Protein AF-A0A2N9B7U3-F1 (afdb_monomer)

Solvent-accessible surface area (backbone atoms only — not comparable to full-atom values): 17884 Å² total; per-residue (Å²): 128,78,43,43,28,41,30,39,42,86,65,56,74,80,57,61,69,63,39,48,66,72,26,54,94,82,61,104,52,93,51,64,58,57,42,82,45,75,54,81,51,97,44,78,60,39,54,35,38,38,32,37,26,41,91,84,43,67,48,28,38,22,28,28,19,64,86,23,41,52,24,48,34,71,60,51,65,30,85,85,46,53,81,90,49,39,55,61,54,39,53,50,40,52,50,52,44,49,52,51,43,36,73,57,37,28,48,49,34,38,34,76,46,56,78,60,47,96,66,63,48,67,68,58,56,74,27,41,43,73,61,76,60,92,84,65,87,66,57,57,73,77,42,57,65,86,87,48,82,32,31,27,31,38,35,51,51,84,78,55,74,86,73,89,69,56,50,60,48,75,56,95,91,39,53,34,39,44,42,65,72,56,81,91,43,49,69,62,51,32,52,48,31,33,75,75,70,30,64,70,54,17,51,35,54,52,52,15,66,79,37,88,72,56,31,38,26,31,32,35,49,65,62,79,86,49,58,78,66,78,22,57,44,32,40,34,32,37,46,43,88,26,40,56,25,37,54,47,74,48,66,42,75,92,60,57,95,76,56,54,64,62,58,38,34,47,51,52,51,38,52,52,53,46,41,72,74,52,37,44,44,40,31,38,43,76,45,32,72,92,53,43,70,47,52,52,72,44,81,64,57,35,56,43,82,86,33,58,64,62,83,63,84,80,65,92,77,133

Sequence (318 aa):
MSREALIRLYDLTPSQPLLDALSPATASRDIAPVVPRFKGAAGPRAQSFVELHREGTLLGRCGINVKGPGTVGACEVAAVVAPAERAGMHWLLVHVALERLQWLGYAYAMTEVSEYADHFPSVLRQAAWWIPDSSERKSAAARDDKSLEWADLFIDFRTWTPSSTPTSLTVNGRDLWVRRPEASEELLIVDWLRETFGGGWASEIHRSFSRDPISSVIVVDRNKELPPKDRLLGFLAYDTARLGMLSAIALVPETRGRDLSLATALIEECLREARASGMTYAVLGGVGNARLAALRTFSALWTIPGSCPGIFGRGVRN

Foldseek 3Di:
DWWKWKFQLVLFDDLVVVQQVVQDPPDPDRFFTWDKDWDDAPALFGKTKIFTDGPNHTQWMWIAQPLTGQEIHDIGGDPPDDPVCRLVVRLSRVSVNSVSNVVSFARIHMYICDPSVVPNDPSRVVRIDTDDDLPDDDQLVNQDDPVDQWFKKKFFQVNDDFDPQDQWDQDPNFIKGKADDDLVCLVVVLVLCCVQPRNPLSQLQNQQSVDVVRFKIWMATPPPVDDRSVRTFWMWGACRNGHQETERTDGGPVPAPRDLSVVLSRVSVSVVVSVVVGHRMHMYPGGGPSCSVSVSVRSRMGTDPPCVVPPPPPDDDD

Organism: NCBI:txid1079985

Nearest PDB structures (foldseek):
  7dey-assembly2_B  TM=5.444E-01  e=2.802E-01  Scheffersomyces stipitis CBS 6054
  7jwj-assembly1_A  TM=4.580E-01  e=6.916E-01  Mus musculus
  3ws3-assembly1_A  TM=4.745E-01  e=1.054E+00  Mus musculus
  7na5-assembly1_A  TM=4.610E-01  e=1.513E+00  Mus musculus
  2zok-assembly6_G  TM=4.596E-01  e=1.607E+00  Mus musculus

Mean predicted aligned error: 5.38 Å

Structure (mmCIF, N/CA/C/O backbone):
data_AF-A0A2N9B7U3-F1
#
_entry.id   AF-A0A2N9B7U3-F1
#
loop_
_atom_site.group_PDB
_atom_site.id
_atom_site.type_symbol
_atom_site.label_atom_id
_atom_site.label_alt_id
_atom_site.label_comp_id
_atom_site.label_asym_id
_atom_site.label_entity_id
_atom_site.label_seq_id
_atom_site.pdbx_PDB_ins_code
_atom_site.Cartn_x
_atom_site.Cartn_y
_atom_site.Cartn_z
_atom_site.occupancy
_atom_site.B_iso_or_equiv
_atom_site.auth_seq_id
_atom_site.auth_comp_id
_atom_site.auth_asym_id
_atom_site.auth_atom_id
_atom_site.pdbx_PDB_model_num
ATOM 1 N N . MET A 1 1 ? 26.107 -2.609 -4.228 1.00 46.75 1 MET A N 1
ATOM 2 C CA . MET A 1 1 ? 24.911 -2.904 -3.411 1.00 46.75 1 MET A CA 1
ATOM 3 C C . MET A 1 1 ? 23.701 -2.555 -4.248 1.00 46.75 1 MET A C 1
ATOM 5 O O . MET A 1 1 ? 23.649 -1.429 -4.729 1.00 46.75 1 MET A O 1
ATOM 9 N N . SER A 1 2 ? 22.803 -3.511 -4.482 1.00 53.41 2 SER A N 1
ATOM 10 C CA . SER A 1 2 ? 21.517 -3.215 -5.117 1.00 53.41 2 SER A CA 1
ATOM 11 C C . SER A 1 2 ? 20.774 -2.201 -4.245 1.00 53.41 2 SER A C 1
ATOM 13 O O . SER A 1 2 ? 20.659 -2.410 -3.038 1.00 53.41 2 SER A O 1
ATOM 15 N N . ARG A 1 3 ? 20.383 -1.058 -4.818 1.00 85.38 3 ARG A N 1
ATOM 16 C CA . ARG A 1 3 ? 19.592 -0.041 -4.119 1.00 85.38 3 ARG A CA 1
ATOM 17 C C . ARG A 1 3 ? 18.150 -0.186 -4.566 1.00 85.38 3 ARG A C 1
ATOM 19 O O . ARG A 1 3 ? 17.850 -0.011 -5.743 1.00 85.38 3 ARG A O 1
ATOM 26 N N . GLU A 1 4 ? 17.263 -0.498 -3.634 1.00 93.12 4 GLU A N 1
ATOM 27 C CA . GLU A 1 4 ? 15.828 -0.450 -3.893 1.00 93.12 4 GLU A CA 1
ATOM 28 C C . GLU A 1 4 ? 15.313 0.974 -3.680 1.00 93.12 4 GLU A C 1
ATOM 30 O O . GLU A 1 4 ? 15.673 1.663 -2.720 1.00 93.12 4 GLU A O 1
ATOM 35 N N . ALA A 1 5 ? 14.466 1.417 -4.601 1.00 95.75 5 ALA A N 1
ATOM 36 C CA . ALA A 1 5 ? 13.771 2.687 -4.522 1.00 95.75 5 ALA A CA 1
ATOM 37 C C . ALA A 1 5 ? 12.279 2.440 -4.301 1.00 95.75 5 ALA A C 1
ATOM 39 O O . ALA A 1 5 ? 11.669 1.607 -4.974 1.00 95.75 5 ALA A O 1
ATOM 40 N N . LEU A 1 6 ? 11.687 3.207 -3.390 1.00 97.56 6 LEU A N 1
ATOM 41 C CA . LEU A 1 6 ? 10.247 3.382 -3.299 1.00 97.56 6 LEU A CA 1
ATOM 42 C C . LEU A 1 6 ? 9.864 4.596 -4.152 1.00 97.56 6 LEU A C 1
ATOM 44 O O . LEU A 1 6 ? 10.302 5.716 -3.886 1.00 97.56 6 LEU A O 1
ATOM 48 N N . ILE A 1 7 ? 9.062 4.378 -5.185 1.00 98.00 7 ILE A N 1
ATOM 49 C CA . ILE A 1 7 ? 8.632 5.407 -6.131 1.00 98.00 7 ILE A CA 1
ATOM 50 C C . ILE A 1 7 ? 7.270 5.954 -5.708 1.00 98.00 7 ILE A C 1
ATOM 52 O O . ILE A 1 7 ? 6.316 5.186 -5.574 1.00 98.00 7 ILE A O 1
ATOM 56 N N . ARG A 1 8 ? 7.163 7.278 -5.548 1.00 97.56 8 ARG A N 1
ATOM 57 C CA . ARG A 1 8 ? 5.893 8.005 -5.399 1.00 97.56 8 ARG A CA 1
ATOM 58 C C . ARG A 1 8 ? 5.174 8.036 -6.744 1.00 97.56 8 ARG A C 1
ATOM 60 O O . ARG A 1 8 ? 5.463 8.866 -7.599 1.00 97.56 8 ARG A O 1
ATOM 67 N N . LEU A 1 9 ? 4.232 7.120 -6.955 1.00 97.31 9 LEU A N 1
ATOM 68 C CA . LEU A 1 9 ? 3.583 6.954 -8.259 1.00 97.31 9 LEU A CA 1
ATOM 69 C C . LEU A 1 9 ? 2.759 8.181 -8.663 1.00 97.31 9 LEU A C 1
ATOM 71 O O . LEU A 1 9 ? 2.634 8.484 -9.841 1.00 97.31 9 LEU A O 1
ATOM 75 N N . TYR A 1 10 ? 2.218 8.915 -7.691 1.00 94.62 10 TYR A N 1
ATOM 76 C CA . TYR A 1 10 ? 1.453 10.142 -7.929 1.00 94.62 10 TYR A CA 1
ATOM 77 C C . TYR A 1 10 ? 2.302 11.356 -8.358 1.00 94.62 10 TYR A C 1
ATOM 79 O O . TYR A 1 10 ? 1.712 12.392 -8.683 1.00 94.62 10 TYR A O 1
ATOM 87 N N . ASP A 1 11 ? 3.634 11.221 -8.366 1.00 94.75 11 ASP A N 1
ATOM 88 C CA . ASP A 1 11 ? 4.591 12.209 -8.886 1.00 94.75 11 ASP A CA 1
ATOM 89 C C . ASP A 1 11 ? 5.107 11.842 -10.290 1.00 94.75 11 ASP A C 1
ATOM 91 O O . ASP A 1 11 ? 5.806 12.637 -10.918 1.00 94.75 11 ASP A O 1
ATOM 95 N N . LEU A 1 12 ? 4.789 10.644 -10.799 1.00 93.94 12 LEU A N 1
ATOM 96 C CA . LEU A 1 12 ? 5.243 10.214 -12.119 1.00 93.94 12 LEU A CA 1
ATOM 97 C C . LEU A 1 12 ? 4.479 10.931 -13.232 1.00 93.94 12 LEU A C 1
ATOM 99 O O . LEU A 1 12 ? 3.248 11.003 -13.232 1.00 93.94 12 LEU A O 1
ATOM 103 N N . THR A 1 13 ? 5.223 11.410 -14.226 1.00 93.19 13 THR A N 1
ATOM 104 C CA . THR A 1 13 ? 4.650 11.850 -15.498 1.00 93.19 13 THR A CA 1
ATOM 105 C C . THR A 1 13 ? 4.376 10.644 -16.401 1.00 93.19 13 THR A C 1
ATOM 107 O O . THR A 1 13 ? 5.154 9.687 -16.344 1.00 93.19 13 THR A O 1
ATOM 110 N N . PRO A 1 14 ? 3.362 10.706 -17.284 1.00 94.31 14 PRO A N 1
ATOM 111 C CA . PRO A 1 14 ? 3.079 9.643 -18.245 1.00 94.31 14 PRO A CA 1
ATOM 112 C C . PRO A 1 14 ? 4.295 9.249 -19.100 1.00 94.31 14 PRO A C 1
ATOM 114 O O . PRO A 1 14 ? 5.073 10.107 -19.514 1.00 94.31 14 PRO A O 1
ATOM 117 N N . SER A 1 15 ? 4.411 7.963 -19.420 1.00 93.12 15 SER A N 1
ATOM 118 C CA . SER A 1 15 ? 5.466 7.351 -20.229 1.00 93.12 15 SER A CA 1
ATOM 119 C C . SER A 1 15 ? 5.196 7.487 -21.724 1.00 93.12 15 SER A C 1
ATOM 121 O O . SER A 1 15 ? 6.098 7.269 -22.528 1.00 93.12 15 SER A O 1
ATOM 123 N N . GLN A 1 16 ? 3.981 7.900 -22.105 1.00 91.62 16 GLN A N 1
ATOM 124 C CA . GLN A 1 16 ? 3.572 8.074 -23.500 1.00 91.62 16 GLN A CA 1
ATOM 125 C C . GLN A 1 16 ? 4.565 8.914 -24.324 1.00 91.62 16 GLN A C 1
ATOM 127 O O . GLN A 1 16 ? 4.984 8.430 -25.370 1.00 91.62 16 GLN A O 1
ATOM 132 N N . PRO A 1 17 ? 5.068 10.076 -23.856 1.00 91.19 17 PRO A N 1
ATOM 133 C CA . PRO A 1 17 ? 6.059 10.838 -24.618 1.00 91.19 17 PRO A CA 1
ATOM 134 C C . PRO A 1 17 ? 7.378 10.081 -24.848 1.00 91.19 17 PRO A C 1
ATOM 136 O O . PRO A 1 17 ? 8.044 10.297 -25.858 1.00 91.19 17 PRO A O 1
ATOM 139 N N . LEU A 1 18 ? 7.763 9.180 -23.933 1.00 90.19 18 LEU A N 1
ATOM 140 C CA . LEU A 1 18 ? 8.944 8.325 -24.095 1.00 90.19 18 LEU A CA 1
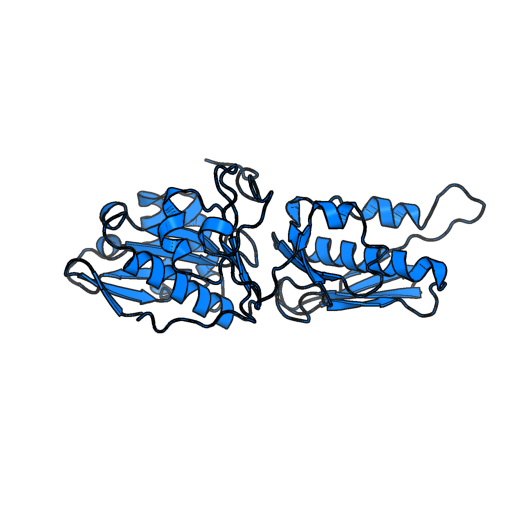ATOM 141 C C . LEU A 1 18 ? 8.699 7.229 -25.142 1.00 90.19 18 LEU A C 1
ATOM 143 O O . LEU A 1 18 ? 9.602 6.912 -25.912 1.00 90.19 18 LEU A O 1
ATOM 147 N N . LEU A 1 19 ? 7.483 6.672 -25.193 1.00 89.06 19 LEU A N 1
ATOM 148 C CA . LEU A 1 19 ? 7.067 5.713 -26.225 1.00 89.06 19 LEU A CA 1
ATOM 149 C C . LEU A 1 19 ? 7.025 6.372 -27.612 1.00 89.06 19 LEU A C 1
ATOM 151 O O . LEU A 1 19 ? 7.531 5.802 -28.582 1.00 89.06 19 LEU A O 1
ATOM 155 N N . ASP A 1 20 ? 6.483 7.587 -27.689 1.00 87.25 20 ASP A N 1
ATOM 156 C CA . ASP A 1 20 ? 6.365 8.361 -28.928 1.00 87.25 20 ASP A CA 1
ATOM 157 C C . ASP A 1 20 ? 7.746 8.734 -29.489 1.00 87.25 20 ASP A C 1
ATOM 159 O O . ASP A 1 20 ? 7.985 8.633 -30.693 1.00 87.25 20 ASP A O 1
ATOM 163 N N . ALA A 1 21 ? 8.700 9.082 -28.618 1.00 86.81 21 ALA A N 1
ATOM 164 C CA . ALA A 1 21 ? 10.071 9.412 -29.013 1.00 86.81 21 ALA A CA 1
ATOM 165 C C . ALA A 1 21 ? 10.822 8.244 -29.682 1.00 86.81 21 ALA A C 1
ATOM 167 O O . ALA A 1 21 ? 11.751 8.477 -30.455 1.00 86.81 21 ALA A O 1
ATOM 168 N N . LEU A 1 22 ? 10.417 6.992 -29.434 1.00 82.44 22 LEU A N 1
ATOM 169 C CA . LEU A 1 22 ? 10.985 5.805 -30.089 1.00 82.44 22 LEU A CA 1
ATOM 170 C C . LEU A 1 22 ? 10.421 5.553 -31.496 1.00 82.44 22 LEU A C 1
ATOM 172 O O . LEU A 1 22 ? 10.810 4.573 -32.138 1.00 82.44 22 LEU A O 1
ATOM 176 N N . SER A 1 23 ? 9.501 6.405 -31.958 1.00 70.44 23 SER A N 1
ATOM 177 C CA . SER A 1 23 ? 8.801 6.279 -33.242 1.00 70.44 23 SER A CA 1
ATOM 178 C C . SER A 1 23 ? 8.650 7.660 -33.910 1.00 70.44 23 SER A C 1
ATOM 180 O O . SER A 1 23 ? 7.531 8.128 -34.123 1.00 70.44 23 SER A O 1
ATOM 182 N N . PRO A 1 24 ? 9.759 8.376 -34.192 1.00 59.34 24 PRO A N 1
ATOM 183 C CA . PRO A 1 24 ? 9.688 9.751 -34.671 1.00 59.34 24 PRO A CA 1
ATOM 184 C C . PRO A 1 24 ? 9.064 9.815 -36.070 1.00 59.34 24 PRO A C 1
ATOM 186 O O . PRO A 1 24 ? 9.565 9.212 -37.015 1.00 59.34 24 PRO A O 1
ATOM 189 N N . ALA A 1 25 ? 8.012 10.622 -36.214 1.00 54.78 25 ALA A N 1
ATOM 190 C CA . ALA A 1 25 ? 7.280 10.820 -37.469 1.00 54.78 25 ALA A CA 1
ATOM 191 C C . ALA A 1 25 ? 8.094 11.512 -38.590 1.00 54.78 25 ALA A C 1
ATOM 193 O O . ALA A 1 25 ? 7.570 11.759 -39.672 1.00 54.78 25 ALA A O 1
ATOM 194 N N . THR A 1 26 ? 9.355 11.889 -38.348 1.00 52.25 26 THR A N 1
ATOM 195 C CA . THR A 1 26 ? 10.074 12.895 -39.150 1.00 52.25 26 THR A CA 1
ATOM 196 C C . THR A 1 26 ? 11.339 12.414 -39.869 1.00 52.25 26 THR A C 1
ATOM 198 O O . THR A 1 26 ? 12.098 13.250 -40.355 1.00 52.25 26 THR A O 1
ATOM 201 N N . ALA A 1 27 ? 11.580 11.109 -40.042 1.00 48.25 27 ALA A N 1
ATOM 202 C CA . ALA A 1 27 ? 12.751 10.651 -40.803 1.00 48.25 27 ALA A CA 1
ATOM 203 C C . ALA A 1 27 ? 12.480 9.451 -41.723 1.00 48.25 27 ALA A C 1
ATOM 205 O O . ALA A 1 27 ? 12.751 8.331 -41.324 1.00 48.25 27 ALA A O 1
ATOM 206 N N . SER A 1 28 ? 12.057 9.698 -42.977 1.00 53.22 28 SER A N 1
ATOM 207 C CA . SER A 1 28 ? 12.203 8.832 -44.184 1.00 53.22 28 SER A CA 1
ATOM 208 C C . SER A 1 28 ? 11.677 7.374 -44.131 1.00 53.22 28 SER A C 1
ATOM 210 O O . SER A 1 28 ? 11.561 6.707 -45.157 1.00 53.22 28 SER A O 1
ATOM 212 N N . ARG A 1 29 ? 11.309 6.867 -42.959 1.00 56.56 29 ARG A N 1
ATOM 213 C CA . ARG A 1 29 ? 10.768 5.543 -42.682 1.00 56.56 29 ARG A CA 1
ATOM 214 C C . ARG A 1 29 ? 9.719 5.721 -41.595 1.00 56.56 29 ARG A C 1
ATOM 216 O O . ARG A 1 29 ? 10.051 6.186 -40.508 1.00 56.56 29 ARG A O 1
ATOM 223 N N . ASP A 1 30 ? 8.483 5.338 -41.885 1.00 65.94 30 ASP A N 1
ATOM 224 C CA . ASP A 1 30 ? 7.457 5.170 -40.860 1.00 65.94 30 ASP A CA 1
ATOM 225 C C . ASP A 1 30 ? 7.904 4.040 -39.925 1.00 65.94 30 ASP A C 1
ATOM 227 O O . ASP A 1 30 ? 7.759 2.857 -40.232 1.00 65.94 30 ASP A O 1
ATOM 231 N N . ILE A 1 31 ? 8.540 4.389 -38.804 1.00 74.94 31 ILE A N 1
ATOM 232 C CA . ILE A 1 31 ? 8.885 3.416 -37.767 1.00 74.94 31 ILE A CA 1
ATOM 233 C C . ILE A 1 31 ? 7.612 3.146 -36.974 1.00 74.94 31 ILE A C 1
ATOM 235 O O . ILE A 1 31 ? 7.063 4.050 -36.345 1.00 74.94 31 ILE A O 1
ATOM 239 N N . ALA A 1 32 ? 7.151 1.898 -36.985 1.00 85.19 32 ALA A N 1
ATOM 240 C CA . ALA A 1 32 ? 5.966 1.510 -36.238 1.00 85.19 32 ALA A CA 1
ATOM 241 C C . ALA A 1 32 ? 6.096 1.797 -34.727 1.00 85.19 32 ALA A C 1
ATOM 243 O O . ALA A 1 32 ? 7.177 1.604 -34.146 1.00 85.19 32 ALA A O 1
ATOM 244 N N . PRO A 1 33 ? 4.985 2.187 -34.071 1.00 89.94 33 PRO A N 1
ATOM 245 C CA . PRO A 1 33 ? 4.986 2.559 -32.668 1.00 89.94 33 PRO A CA 1
ATOM 246 C C . PRO A 1 33 ? 5.373 1.397 -31.757 1.00 89.94 33 PRO A C 1
ATOM 248 O O . PRO A 1 33 ? 5.034 0.235 -32.007 1.00 89.94 33 PRO A O 1
ATOM 251 N N . VAL A 1 34 ? 6.042 1.726 -30.652 1.00 93.50 34 VAL A N 1
ATOM 252 C CA . VAL A 1 34 ? 6.207 0.797 -29.531 1.00 93.50 34 VAL A CA 1
ATOM 253 C C . VAL A 1 34 ? 4.913 0.778 -28.724 1.00 93.50 34 VAL A C 1
ATOM 255 O O . VAL A 1 34 ? 4.479 1.802 -28.204 1.00 93.50 34 VAL A O 1
ATOM 258 N N . VAL A 1 35 ? 4.297 -0.396 -28.602 1.00 94.88 35 VAL A N 1
ATOM 259 C CA . VAL A 1 35 ? 2.994 -0.569 -27.952 1.00 94.88 35 VAL A CA 1
ATOM 260 C C . VAL A 1 35 ? 3.137 -1.420 -26.688 1.00 94.88 35 VAL A C 1
ATOM 262 O O . VAL A 1 35 ? 3.554 -2.582 -26.781 1.00 94.88 35 VAL A O 1
ATOM 265 N N . PRO A 1 36 ? 2.751 -0.893 -25.512 1.00 97.00 36 PRO A N 1
ATOM 266 C CA . PRO A 1 36 ? 2.613 -1.686 -24.299 1.00 97.00 36 PRO A CA 1
ATOM 267 C C . PRO A 1 36 ? 1.467 -2.696 -24.387 1.00 97.00 36 PRO A C 1
ATOM 269 O O . PRO A 1 36 ? 0.344 -2.369 -24.769 1.00 97.00 36 PRO A O 1
ATOM 272 N N . ARG A 1 37 ? 1.729 -3.933 -23.966 1.00 97.25 37 ARG A N 1
ATOM 273 C CA . ARG A 1 37 ? 0.730 -4.991 -23.795 1.00 97.25 37 ARG A CA 1
ATOM 274 C C . ARG A 1 37 ? 0.755 -5.486 -22.356 1.00 97.25 37 ARG A C 1
ATOM 276 O O . ARG A 1 37 ? 1.730 -6.088 -21.913 1.00 97.25 37 ARG A O 1
ATOM 283 N N . PHE A 1 38 ? -0.336 -5.252 -21.635 1.00 96.31 38 PHE A N 1
ATOM 284 C CA . PHE A 1 38 ? -0.504 -5.700 -20.254 1.00 96.31 38 PHE A CA 1
ATOM 285 C C . PHE A 1 38 ? -1.141 -7.087 -20.228 1.00 96.31 38 PHE A C 1
ATOM 287 O O . PHE A 1 38 ? -2.205 -7.296 -20.814 1.00 96.31 38 PHE A O 1
ATOM 294 N N . LYS A 1 39 ? -0.512 -8.045 -19.545 1.00 94.62 39 LYS A N 1
ATOM 295 C CA . LYS A 1 39 ? -1.114 -9.366 -19.339 1.00 94.62 39 LYS A CA 1
ATOM 296 C C . LYS A 1 39 ? -2.231 -9.281 -18.293 1.00 94.62 39 LYS A C 1
ATOM 298 O O . LYS A 1 39 ? -2.176 -8.478 -17.357 1.00 94.62 39 LYS A O 1
ATOM 303 N N . GLY A 1 40 ? -3.260 -10.109 -18.465 1.00 89.88 40 GLY A N 1
ATOM 304 C CA . GLY A 1 40 ? -4.336 -10.242 -17.482 1.00 89.88 40 GLY A CA 1
ATOM 305 C C . GLY A 1 40 ? -3.797 -10.706 -16.127 1.00 89.88 40 GLY A C 1
ATOM 306 O O . GLY A 1 40 ? -2.806 -11.429 -16.066 1.00 89.88 40 GLY A O 1
ATOM 307 N N . ALA A 1 41 ? -4.447 -10.275 -15.050 1.00 91.94 41 ALA A N 1
ATOM 308 C CA . ALA A 1 41 ? -4.125 -10.657 -13.679 1.00 91.94 41 ALA A CA 1
ATOM 309 C C . ALA A 1 41 ? -5.424 -11.026 -12.954 1.00 91.94 41 ALA A C 1
ATOM 311 O O . ALA A 1 41 ? -6.462 -10.429 -13.238 1.00 91.94 41 ALA A O 1
ATOM 312 N N . ALA A 1 42 ? -5.368 -11.959 -12.000 1.00 93.00 42 ALA A N 1
ATOM 313 C CA . ALA A 1 42 ? -6.541 -12.365 -11.211 1.00 93.00 42 ALA A CA 1
ATOM 314 C C . ALA A 1 42 ? -7.108 -11.230 -10.334 1.00 93.00 42 ALA A C 1
ATOM 316 O O . ALA A 1 42 ? -8.255 -11.272 -9.906 1.00 93.00 42 ALA A O 1
ATOM 317 N N . GLY A 1 43 ? -6.301 -10.204 -10.073 1.00 93.94 43 GLY A N 1
ATOM 318 C CA . GLY A 1 43 ? -6.680 -9.018 -9.324 1.00 93.94 43 GLY A CA 1
ATOM 319 C C . GLY A 1 43 ? -5.520 -8.027 -9.269 1.00 93.94 43 GLY A C 1
ATOM 320 O O . GLY A 1 43 ? -4.431 -8.316 -9.769 1.00 93.94 43 GLY A O 1
ATOM 321 N N . PRO A 1 44 ? -5.707 -6.860 -8.641 1.00 95.19 44 PRO A N 1
ATOM 322 C CA . PRO A 1 44 ? -4.709 -5.795 -8.675 1.00 95.19 44 PRO A CA 1
ATOM 323 C C . PRO A 1 44 ? -3.438 -6.093 -7.866 1.00 95.19 44 PRO A C 1
ATOM 325 O O . PRO A 1 44 ? -2.396 -5.499 -8.128 1.00 95.19 44 PRO A O 1
ATOM 328 N N . ARG A 1 45 ? -3.503 -7.044 -6.925 1.00 95.75 45 ARG A N 1
ATOM 329 C CA . ARG A 1 45 ? -2.353 -7.538 -6.148 1.00 95.75 45 ARG A CA 1
ATOM 330 C C . ARG A 1 45 ? -1.700 -8.783 -6.761 1.00 95.75 45 ARG A C 1
ATOM 332 O O . ARG A 1 45 ? -0.650 -9.205 -6.287 1.00 95.75 45 ARG A O 1
ATOM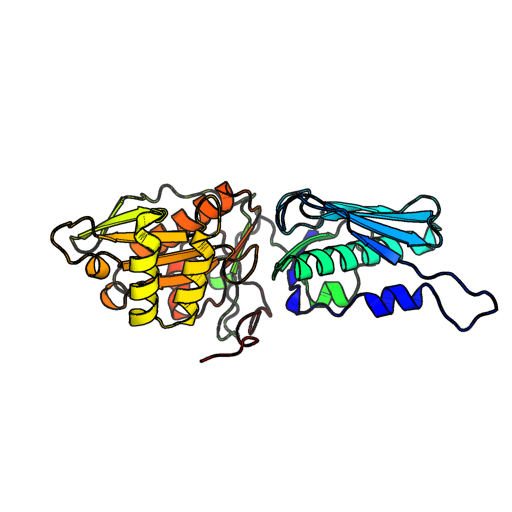 339 N N . ALA A 1 46 ? -2.315 -9.378 -7.785 1.00 96.38 46 ALA A N 1
ATOM 340 C CA . ALA A 1 46 ? -1.811 -10.597 -8.403 1.00 96.38 46 ALA A CA 1
ATOM 341 C C . ALA A 1 46 ? -0.594 -10.306 -9.288 1.00 96.38 46 ALA A C 1
ATOM 343 O O . ALA A 1 46 ? -0.456 -9.210 -9.842 1.00 96.38 46 ALA A O 1
ATOM 344 N N . GLN A 1 47 ? 0.269 -11.309 -9.432 1.00 97.25 47 GLN A N 1
ATOM 345 C CA . GLN A 1 47 ? 1.390 -11.259 -10.359 1.00 97.25 47 GLN A CA 1
ATOM 346 C C . GLN A 1 47 ? 0.895 -11.056 -11.795 1.00 97.25 47 GLN A C 1
ATOM 348 O O . GLN A 1 47 ? -0.082 -11.670 -12.228 1.00 97.25 47 GLN A O 1
ATOM 353 N N . SER A 1 48 ? 1.587 -10.197 -12.536 1.00 97.56 48 SER A N 1
ATOM 354 C CA . SER A 1 48 ? 1.374 -9.988 -13.965 1.00 97.56 48 SER A CA 1
ATOM 355 C C . SER A 1 48 ? 2.658 -9.475 -14.621 1.00 97.56 48 SER A C 1
ATOM 357 O O . SER A 1 48 ? 3.720 -9.442 -13.999 1.00 97.56 48 SER A O 1
ATOM 359 N N . PHE A 1 49 ? 2.575 -9.099 -15.893 1.00 97.69 49 PHE A N 1
ATOM 360 C CA . PHE A 1 49 ? 3.681 -8.585 -16.680 1.00 97.69 49 PHE A CA 1
ATOM 361 C C . PHE A 1 49 ? 3.186 -7.531 -17.669 1.00 97.69 49 PHE A C 1
ATOM 363 O O . PHE A 1 49 ? 2.050 -7.588 -18.156 1.00 97.69 49 PHE A O 1
ATOM 370 N N . VAL A 1 50 ? 4.075 -6.608 -18.013 1.00 98.19 50 VAL A N 1
ATOM 371 C CA . VAL A 1 50 ? 3.942 -5.761 -19.198 1.00 98.19 50 VAL A CA 1
ATOM 372 C C . VAL A 1 50 ? 4.991 -6.154 -20.227 1.00 98.19 50 VAL A C 1
ATOM 374 O O . VAL A 1 50 ? 6.115 -6.502 -19.877 1.00 98.19 50 VAL A O 1
ATOM 377 N N . GLU A 1 51 ? 4.615 -6.115 -21.497 1.00 98.50 51 GLU A N 1
ATOM 378 C CA . GLU A 1 51 ? 5.506 -6.333 -22.631 1.00 98.50 51 GLU A CA 1
ATOM 379 C C . GLU A 1 51 ? 5.490 -5.109 -23.542 1.00 98.50 51 GLU A C 1
ATOM 381 O O . GLU A 1 51 ? 4.428 -4.533 -23.772 1.00 98.50 51 GLU A O 1
ATOM 386 N N . LEU A 1 52 ? 6.636 -4.750 -24.112 1.00 98.00 52 LEU A N 1
ATOM 387 C CA . LEU A 1 52 ? 6.717 -3.751 -25.177 1.00 98.00 52 LEU A CA 1
ATOM 388 C C . LEU A 1 52 ? 6.893 -4.456 -26.517 1.00 98.00 52 LEU A C 1
ATOM 390 O O . LEU A 1 52 ? 7.738 -5.343 -26.650 1.00 98.00 52 LEU A O 1
ATOM 394 N N . HIS A 1 53 ? 6.085 -4.074 -27.504 1.00 97.06 53 HIS A N 1
ATOM 395 C CA . HIS A 1 53 ? 6.068 -4.690 -28.831 1.00 97.06 53 HIS A CA 1
ATOM 396 C C . HIS A 1 53 ? 6.222 -3.638 -29.930 1.00 97.06 53 HIS A C 1
ATOM 398 O O . HIS A 1 53 ? 5.668 -2.550 -29.809 1.00 97.06 53 HIS A O 1
ATOM 404 N N . ARG A 1 54 ? 6.890 -3.988 -31.032 1.00 94.25 54 ARG A N 1
ATOM 405 C CA . ARG A 1 54 ? 6.911 -3.216 -32.287 1.00 94.25 54 ARG A CA 1
ATOM 406 C C . ARG A 1 54 ? 6.616 -4.158 -33.448 1.00 94.25 54 ARG A C 1
ATOM 408 O O . ARG A 1 54 ? 7.302 -5.162 -33.595 1.00 94.25 54 ARG A O 1
ATOM 415 N N . GLU A 1 55 ? 5.564 -3.878 -34.217 1.00 92.19 55 GLU A N 1
ATOM 416 C CA . GLU A 1 55 ? 5.094 -4.747 -35.322 1.00 92.19 55 GLU A CA 1
ATOM 417 C C . GLU A 1 55 ? 4.923 -6.223 -34.911 1.00 92.19 55 GLU A C 1
ATOM 419 O O . GLU A 1 55 ? 5.219 -7.148 -35.658 1.00 92.19 55 GLU A O 1
ATOM 424 N N . GLY A 1 56 ? 4.489 -6.462 -33.668 1.00 92.00 56 GLY A N 1
ATOM 425 C CA . GLY A 1 56 ? 4.353 -7.812 -33.107 1.00 92.00 56 GLY A CA 1
ATOM 426 C C . GLY A 1 56 ? 5.657 -8.455 -32.619 1.00 92.00 56 GLY A C 1
ATOM 427 O O . GLY A 1 56 ? 5.600 -9.507 -31.985 1.00 92.00 56 GLY A O 1
ATOM 428 N N . THR A 1 57 ? 6.809 -7.819 -32.835 1.00 95.75 57 THR A N 1
ATOM 429 C CA . THR A 1 57 ? 8.098 -8.234 -32.270 1.00 95.75 57 THR A CA 1
ATOM 430 C C . THR A 1 57 ? 8.213 -7.775 -30.819 1.00 95.75 57 THR A C 1
ATOM 432 O O . THR A 1 57 ? 8.060 -6.589 -30.524 1.00 95.75 57 THR A O 1
ATOM 435 N N . LEU A 1 58 ? 8.520 -8.703 -29.911 1.00 97.75 58 LEU A N 1
ATOM 436 C CA . LEU A 1 58 ? 8.772 -8.417 -28.498 1.00 97.75 58 LEU A CA 1
ATOM 437 C C . LEU A 1 58 ? 10.112 -7.685 -28.324 1.00 97.75 58 LEU A C 1
ATOM 439 O O . LEU A 1 58 ? 11.160 -8.215 -28.685 1.00 97.75 58 LEU A O 1
ATOM 443 N N . LEU A 1 59 ? 10.078 -6.497 -27.720 1.00 97.88 59 LEU A N 1
ATOM 444 C CA . LEU A 1 59 ? 11.264 -5.705 -27.370 1.00 97.88 59 LEU A CA 1
ATOM 445 C C . LEU A 1 59 ? 11.729 -5.957 -25.932 1.00 97.88 59 LEU A C 1
ATOM 447 O O . LEU A 1 59 ? 12.906 -5.801 -25.617 1.00 97.88 59 LEU A O 1
ATOM 451 N N . GLY A 1 60 ? 10.817 -6.382 -25.062 1.00 98.19 60 GLY A N 1
ATOM 452 C CA . GLY A 1 60 ? 11.135 -6.805 -23.707 1.00 98.19 60 GLY A CA 1
ATOM 453 C C . GLY A 1 60 ? 9.897 -6.926 -22.830 1.00 98.19 60 GLY A C 1
ATOM 454 O O . GLY A 1 60 ? 8.778 -6.612 -23.248 1.00 98.19 60 GLY A O 1
ATOM 455 N N . ARG A 1 61 ? 10.102 -7.414 -21.611 1.00 98.44 61 ARG A N 1
ATOM 456 C CA . ARG A 1 61 ? 9.052 -7.699 -20.632 1.00 98.44 61 ARG A CA 1
ATOM 457 C C . ARG A 1 61 ? 9.491 -7.228 -19.258 1.00 98.44 61 ARG A C 1
ATOM 459 O O . ARG A 1 61 ? 10.652 -7.381 -18.913 1.00 98.44 61 ARG A O 1
ATOM 466 N N . CYS A 1 62 ? 8.556 -6.738 -18.451 1.00 98.31 62 CYS A N 1
ATOM 467 C CA . CYS A 1 62 ? 8.800 -6.511 -17.036 1.00 98.31 62 CYS A CA 1
ATOM 468 C C . CYS A 1 62 ? 7.721 -7.114 -16.144 1.00 98.31 62 CYS A C 1
ATOM 470 O O . CYS A 1 62 ? 6.528 -7.064 -16.458 1.00 98.31 62 CYS A O 1
ATOM 472 N N . GLY A 1 63 ? 8.160 -7.713 -15.039 1.00 98.06 63 GLY A N 1
ATOM 473 C CA . GLY A 1 63 ? 7.289 -8.270 -14.014 1.00 98.06 63 GLY A CA 1
ATOM 474 C C . GLY A 1 63 ? 6.584 -7.203 -13.184 1.00 98.06 63 GLY A C 1
ATOM 475 O O . GLY A 1 63 ? 7.150 -6.163 -12.865 1.00 98.06 63 GLY A O 1
ATOM 476 N N . ILE A 1 64 ? 5.353 -7.495 -12.781 1.00 98.38 64 ILE A N 1
ATOM 477 C CA . ILE A 1 64 ? 4.547 -6.681 -11.871 1.00 98.38 64 ILE A CA 1
ATOM 478 C C . ILE A 1 64 ? 4.069 -7.586 -10.738 1.00 98.38 64 ILE A C 1
ATOM 480 O O . ILE A 1 64 ? 3.598 -8.698 -10.981 1.00 98.38 64 ILE A O 1
ATOM 484 N N . ASN A 1 65 ? 4.199 -7.114 -9.501 1.00 97.81 65 ASN A N 1
ATOM 485 C CA . ASN A 1 65 ? 3.873 -7.833 -8.271 1.00 97.81 65 ASN A CA 1
ATOM 486 C C . ASN A 1 65 ? 4.650 -9.152 -8.061 1.00 97.81 65 ASN A C 1
ATOM 488 O O . ASN A 1 65 ? 4.246 -9.978 -7.247 1.00 97.81 65 ASN A O 1
ATOM 492 N N . VAL A 1 66 ? 5.762 -9.375 -8.776 1.00 94.88 66 VAL A N 1
ATOM 493 C CA . VAL A 1 66 ? 6.491 -10.664 -8.773 1.00 94.88 66 VAL A CA 1
ATOM 494 C C . VAL A 1 66 ? 7.119 -10.968 -7.417 1.00 94.88 66 VAL A C 1
ATOM 496 O O . VAL A 1 66 ? 7.009 -12.085 -6.925 1.00 94.88 66 VAL A O 1
ATOM 499 N N . LYS A 1 67 ? 7.767 -9.975 -6.796 1.00 93.75 67 LYS A N 1
ATOM 500 C CA . LYS A 1 67 ? 8.350 -10.118 -5.453 1.00 93.75 67 LYS A CA 1
ATOM 501 C C . LYS A 1 67 ? 7.315 -9.857 -4.352 1.00 93.75 67 LYS A C 1
ATOM 503 O O . LYS A 1 67 ? 7.676 -9.859 -3.185 1.00 93.75 67 LYS A O 1
ATOM 508 N N . GLY A 1 68 ? 6.056 -9.618 -4.723 1.00 95.62 68 GLY A N 1
ATOM 509 C CA . GLY A 1 68 ? 4.950 -9.253 -3.844 1.00 95.62 68 GLY A CA 1
ATOM 510 C C . GLY A 1 68 ? 4.168 -8.036 -4.360 1.00 95.62 68 GLY A C 1
ATOM 511 O O . GLY A 1 68 ? 4.663 -7.310 -5.226 1.00 95.62 68 GLY A O 1
ATOM 512 N N . PRO A 1 69 ? 2.952 -7.789 -3.852 1.00 97.38 69 PRO A N 1
ATOM 513 C CA . PRO A 1 69 ? 2.092 -6.688 -4.281 1.00 97.38 69 PRO A CA 1
ATOM 514 C C . PRO A 1 69 ? 2.787 -5.320 -4.156 1.00 97.38 69 PRO A C 1
ATOM 516 O O . PRO A 1 69 ? 3.370 -5.019 -3.119 1.00 97.38 69 PRO A O 1
ATOM 519 N N . GLY A 1 70 ? 2.699 -4.484 -5.192 1.00 97.88 70 GLY A N 1
ATOM 520 C CA . GLY A 1 70 ? 3.324 -3.157 -5.242 1.00 97.88 70 GLY A CA 1
ATOM 521 C C . GLY A 1 70 ? 4.794 -3.158 -5.674 1.00 97.88 70 GLY A C 1
ATOM 522 O O . GLY A 1 70 ? 5.495 -2.175 -5.451 1.00 97.88 70 GLY A O 1
ATOM 523 N N . THR A 1 71 ? 5.290 -4.242 -6.276 1.00 97.88 71 THR A N 1
ATOM 524 C CA . THR A 1 71 ? 6.694 -4.348 -6.712 1.00 97.88 71 THR A CA 1
ATOM 525 C C . THR A 1 71 ? 6.822 -4.429 -8.231 1.00 97.88 71 THR A C 1
ATOM 527 O O . THR A 1 71 ? 6.030 -5.096 -8.901 1.00 97.88 71 THR A O 1
ATOM 530 N N . VAL A 1 72 ? 7.845 -3.779 -8.780 1.00 98.00 72 VAL A N 1
ATOM 531 C CA . VAL A 1 72 ? 8.345 -4.048 -10.132 1.00 98.00 72 VAL A CA 1
ATOM 532 C C . VAL A 1 72 ? 9.333 -5.212 -10.037 1.00 98.00 72 VAL A C 1
ATOM 534 O O . VAL A 1 72 ? 10.240 -5.217 -9.203 1.00 98.00 72 VAL A O 1
ATOM 537 N N . GLY A 1 73 ? 9.095 -6.247 -10.838 1.00 94.25 73 GLY A N 1
ATOM 538 C CA . GLY A 1 73 ? 9.944 -7.432 -10.931 1.00 94.25 73 GLY A CA 1
ATOM 539 C C . GLY A 1 73 ? 11.132 -7.222 -11.869 1.00 94.25 73 GLY A C 1
ATOM 540 O O . GLY A 1 73 ? 11.422 -6.107 -12.287 1.00 94.25 73 GLY A O 1
ATOM 541 N N . ALA A 1 74 ? 11.808 -8.313 -12.232 1.00 93.56 74 ALA A N 1
ATOM 542 C CA . ALA A 1 74 ? 12.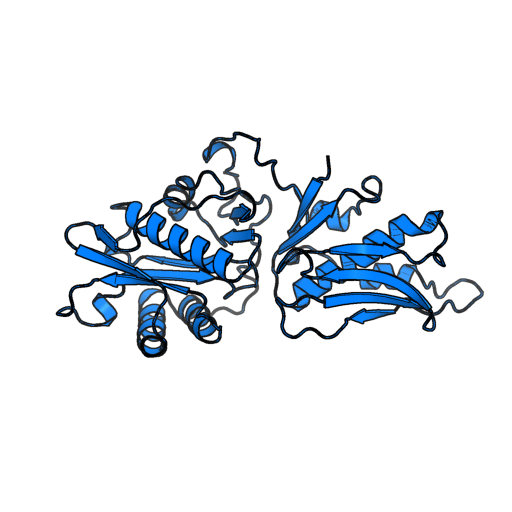859 -8.256 -13.245 1.00 93.56 74 ALA A CA 1
ATOM 543 C C . ALA A 1 74 ? 12.298 -7.747 -14.586 1.00 93.56 74 ALA A C 1
ATOM 545 O O . ALA A 1 74 ? 11.190 -8.135 -14.985 1.00 93.56 74 ALA A O 1
ATOM 546 N N . CYS A 1 75 ? 13.070 -6.897 -15.266 1.00 96.62 75 CYS A N 1
ATOM 547 C CA . CYS A 1 75 ? 12.776 -6.452 -16.620 1.00 96.62 75 CYS A CA 1
ATOM 548 C C . CYS A 1 75 ? 13.811 -7.034 -17.592 1.00 96.62 75 CYS A C 1
ATOM 550 O O . CYS A 1 75 ? 14.988 -6.701 -17.532 1.00 96.62 75 CYS A O 1
ATOM 552 N N . GLU A 1 76 ? 13.363 -7.881 -18.512 1.00 96.81 76 GLU A N 1
ATOM 553 C CA . GLU A 1 76 ? 14.197 -8.527 -19.523 1.00 96.81 76 GLU A CA 1
ATOM 554 C C . GLU A 1 76 ? 14.061 -7.789 -20.858 1.00 96.81 76 GLU A C 1
ATOM 556 O O . GLU A 1 76 ? 12.962 -7.666 -21.408 1.00 96.81 76 GLU A O 1
ATOM 561 N N . VAL A 1 77 ? 15.183 -7.315 -21.402 1.00 97.88 77 VAL A N 1
ATOM 562 C CA . VAL A 1 77 ? 15.238 -6.694 -22.732 1.00 97.88 77 VAL A CA 1
ATOM 563 C C . VAL A 1 77 ? 15.573 -7.758 -23.777 1.00 97.88 77 VAL A C 1
ATOM 565 O O . VAL A 1 77 ? 16.544 -8.503 -23.639 1.00 97.88 77 VAL A O 1
ATOM 568 N N . ALA A 1 78 ? 14.771 -7.836 -24.839 1.00 97.75 78 ALA A N 1
ATOM 569 C CA . ALA A 1 78 ? 14.921 -8.849 -25.874 1.00 97.75 78 ALA A CA 1
ATOM 570 C C . ALA A 1 78 ? 16.208 -8.649 -26.691 1.00 97.75 78 ALA A C 1
ATOM 572 O O . ALA A 1 78 ? 16.661 -7.528 -26.924 1.00 97.75 78 ALA A O 1
ATOM 573 N N . ALA A 1 79 ? 16.772 -9.749 -27.197 1.00 96.81 79 ALA A N 1
ATOM 574 C CA . ALA A 1 79 ? 18.036 -9.730 -27.936 1.00 96.81 79 ALA A CA 1
ATOM 575 C C . ALA A 1 79 ? 17.998 -8.879 -29.219 1.00 96.81 79 ALA A C 1
ATOM 577 O O . ALA A 1 79 ? 19.042 -8.387 -29.643 1.00 96.81 79 ALA A O 1
ATOM 578 N N . VAL A 1 80 ? 16.803 -8.686 -29.795 1.00 95.69 80 VAL A N 1
ATOM 579 C CA . VAL A 1 80 ? 16.551 -7.838 -30.973 1.00 95.69 80 VAL A CA 1
ATOM 580 C C . VAL A 1 80 ? 16.856 -6.357 -30.722 1.00 95.69 80 VAL A C 1
ATOM 582 O O . VAL A 1 80 ? 17.133 -5.623 -31.665 1.00 95.69 80 VAL A O 1
ATOM 585 N N . VAL A 1 81 ? 16.838 -5.910 -29.462 1.00 95.81 81 VAL A N 1
ATOM 586 C CA . VAL A 1 81 ? 17.183 -4.533 -29.096 1.00 95.81 81 VAL A CA 1
ATOM 587 C C . VAL A 1 81 ? 18.703 -4.378 -29.098 1.00 95.81 81 VAL A C 1
ATOM 589 O O . VAL A 1 81 ? 19.426 -5.127 -28.419 1.00 95.81 81 VAL A O 1
ATOM 592 N N . ALA A 1 82 ? 19.187 -3.390 -29.855 1.00 94.81 82 ALA A N 1
ATOM 593 C CA . ALA A 1 82 ? 20.610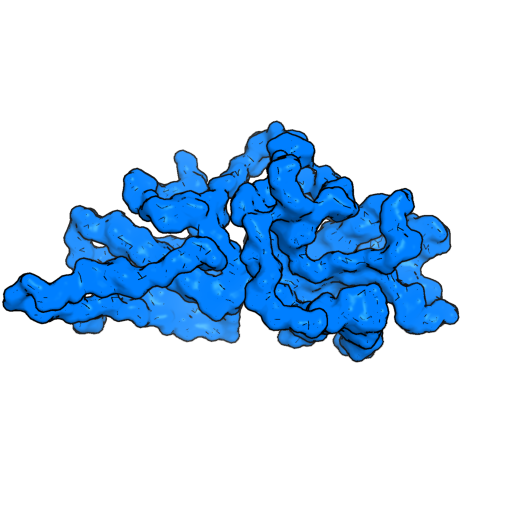 -3.130 -30.011 1.00 94.81 82 ALA A CA 1
ATOM 594 C C . ALA A 1 82 ? 21.259 -2.847 -28.643 1.00 94.81 82 ALA A C 1
ATOM 596 O O . ALA A 1 82 ? 20.656 -2.150 -27.826 1.00 94.81 82 ALA A O 1
ATOM 597 N N . PRO A 1 83 ? 22.487 -3.334 -28.368 1.00 95.81 83 PRO A N 1
ATOM 598 C CA . PRO A 1 83 ? 23.131 -3.176 -27.061 1.00 95.81 83 PRO A CA 1
ATOM 599 C C . PRO A 1 83 ? 23.132 -1.741 -26.512 1.00 95.81 83 PRO A C 1
ATOM 601 O O . PRO A 1 83 ? 22.892 -1.554 -25.322 1.00 95.81 83 PRO A O 1
ATOM 604 N N . ALA A 1 84 ? 23.330 -0.740 -27.376 1.00 94.69 84 ALA A N 1
ATOM 605 C CA . ALA A 1 84 ? 23.336 0.677 -27.005 1.00 94.69 84 ALA A CA 1
ATOM 606 C C . ALA A 1 84 ? 21.964 1.216 -26.546 1.00 94.69 84 ALA A C 1
ATOM 608 O O . ALA A 1 84 ? 21.903 2.199 -25.815 1.00 94.69 84 ALA A O 1
ATOM 609 N N . GLU A 1 85 ? 20.863 0.572 -26.937 1.00 94.62 85 GLU A N 1
ATOM 610 C CA . GLU A 1 85 ? 19.490 1.001 -26.633 1.00 94.62 85 GLU A CA 1
ATOM 611 C C . GLU A 1 85 ? 18.898 0.264 -25.420 1.00 94.62 85 GLU A C 1
ATOM 613 O O . GLU A 1 85 ? 17.849 0.651 -24.899 1.00 94.62 85 GLU A O 1
ATOM 618 N N . ARG A 1 86 ? 19.560 -0.799 -24.941 1.00 96.38 86 ARG A N 1
ATOM 619 C CA . ARG A 1 86 ? 19.006 -1.689 -23.906 1.00 96.38 86 ARG A CA 1
ATOM 620 C C . ARG A 1 86 ? 18.749 -0.987 -22.581 1.00 96.38 86 ARG A C 1
ATOM 622 O O . ARG A 1 86 ? 17.722 -1.249 -21.968 1.00 96.38 86 ARG A O 1
ATOM 629 N N . ALA A 1 87 ? 19.621 -0.066 -22.176 1.00 96.88 87 ALA A N 1
ATOM 630 C CA . ALA A 1 87 ? 19.424 0.709 -20.952 1.00 96.88 87 ALA A CA 1
ATOM 631 C C . ALA A 1 87 ? 18.145 1.563 -21.020 1.00 96.88 87 ALA A C 1
ATOM 633 O O . ALA A 1 87 ? 17.354 1.578 -20.078 1.00 96.88 87 ALA A O 1
ATOM 634 N N . GLY A 1 88 ? 17.907 2.227 -22.157 1.00 95.94 88 GLY A N 1
ATOM 635 C CA . GLY A 1 88 ? 16.689 3.005 -22.387 1.00 95.94 88 GLY A CA 1
ATOM 636 C C . GLY A 1 88 ? 15.439 2.124 -22.411 1.00 95.94 88 GLY A C 1
ATOM 637 O O . GLY A 1 88 ? 14.448 2.445 -21.759 1.00 95.94 88 GLY A O 1
ATOM 638 N N . MET A 1 89 ? 15.506 0.975 -23.092 1.00 97.19 89 MET A N 1
ATOM 639 C CA . MET A 1 89 ? 14.399 0.015 -23.144 1.00 97.19 89 MET A CA 1
ATOM 640 C C . MET A 1 89 ? 14.069 -0.577 -21.765 1.00 97.19 89 MET A C 1
ATOM 642 O O . MET A 1 89 ? 12.896 -0.690 -21.415 1.00 97.19 89 MET A O 1
ATOM 646 N N . HIS A 1 90 ? 15.085 -0.913 -20.963 1.00 97.94 90 HIS A N 1
ATOM 647 C CA . HIS A 1 90 ? 14.913 -1.392 -19.590 1.00 97.94 90 HIS A CA 1
ATOM 648 C C . HIS A 1 90 ? 14.164 -0.360 -18.740 1.00 97.94 90 HIS A C 1
ATOM 650 O O . HIS A 1 90 ? 13.147 -0.675 -18.125 1.00 97.94 90 HIS A O 1
ATOM 656 N N . TRP A 1 91 ? 14.618 0.894 -18.733 1.00 97.50 91 TRP A N 1
ATOM 657 C CA . TRP A 1 91 ? 13.985 1.922 -17.910 1.00 97.50 91 TRP A CA 1
ATOM 658 C C . TRP A 1 91 ? 12.600 2.333 -18.409 1.00 97.50 91 TRP A C 1
ATOM 660 O O . TRP A 1 91 ? 11.738 2.657 -17.592 1.00 97.50 91 TRP A O 1
ATOM 670 N N . LEU A 1 92 ? 12.344 2.246 -19.715 1.00 97.69 92 LEU A N 1
ATOM 671 C CA . LEU A 1 92 ? 11.000 2.406 -20.264 1.00 97.69 92 LEU A CA 1
ATOM 672 C C . LEU A 1 92 ? 10.061 1.286 -19.790 1.00 97.69 92 LEU A C 1
ATOM 674 O O . LEU A 1 92 ? 8.938 1.566 -19.377 1.00 97.69 92 LEU A O 1
ATOM 678 N N . LEU A 1 93 ? 10.522 0.032 -19.788 1.00 98.25 93 LEU A N 1
ATOM 679 C CA . LEU A 1 93 ? 9.778 -1.101 -19.229 1.00 98.25 93 LEU A CA 1
ATOM 680 C C . LEU A 1 93 ? 9.445 -0.893 -17.746 1.00 98.25 93 LEU A C 1
ATOM 682 O O . LEU A 1 93 ? 8.294 -1.095 -17.355 1.00 98.25 93 LEU A O 1
ATOM 686 N N . VAL A 1 94 ? 10.421 -0.455 -16.939 1.00 98.38 94 VAL A N 1
ATOM 687 C CA . VAL A 1 94 ? 10.209 -0.114 -15.521 1.00 98.38 94 VAL A CA 1
ATOM 688 C C . VAL A 1 94 ? 9.166 0.996 -15.385 1.00 98.38 94 VAL A C 1
ATOM 690 O O . VAL A 1 94 ? 8.229 0.857 -14.603 1.00 98.38 94 VAL A O 1
ATOM 693 N N . HIS A 1 95 ? 9.282 2.082 -16.157 1.00 98.31 95 HIS A N 1
ATOM 694 C CA . HIS A 1 95 ? 8.348 3.214 -16.099 1.00 98.31 95 HIS A CA 1
ATOM 695 C C . HIS A 1 95 ? 6.917 2.766 -16.422 1.00 98.31 95 HIS A C 1
ATOM 697 O O . HIS A 1 95 ? 6.002 3.007 -15.636 1.00 98.31 95 HIS A O 1
ATOM 703 N N . VAL A 1 96 ? 6.722 2.025 -17.514 1.00 98.38 96 VAL A N 1
ATOM 704 C CA . VAL A 1 96 ? 5.402 1.500 -17.897 1.00 98.38 96 VAL A CA 1
ATOM 705 C C . VAL A 1 96 ? 4.854 0.528 -16.836 1.00 98.38 96 VAL A C 1
ATOM 707 O O . VAL A 1 96 ? 3.651 0.516 -16.561 1.00 98.38 96 VAL A O 1
ATOM 710 N N . ALA A 1 97 ? 5.709 -0.275 -16.193 1.00 98.50 97 ALA A N 1
ATOM 711 C CA . ALA A 1 97 ? 5.302 -1.146 -15.088 1.00 98.50 97 ALA A CA 1
ATOM 712 C C . ALA A 1 97 ? 4.851 -0.349 -13.847 1.00 98.50 97 ALA A C 1
ATOM 714 O O . ALA A 1 97 ? 3.834 -0.690 -13.235 1.00 98.50 97 ALA A O 1
ATOM 715 N N . LEU A 1 98 ? 5.554 0.734 -13.501 1.00 98.62 98 LEU A N 1
ATOM 716 C CA . LEU A 1 98 ? 5.183 1.644 -12.411 1.00 98.62 98 LEU A CA 1
ATOM 717 C C . LEU A 1 98 ? 3.837 2.332 -12.682 1.00 98.62 98 LEU A C 1
ATOM 719 O O . LEU A 1 98 ? 2.981 2.385 -11.800 1.00 98.62 98 LEU A O 1
ATOM 723 N N . GLU A 1 99 ? 3.598 2.780 -13.913 1.00 97.50 99 GLU A N 1
ATOM 724 C CA . GLU A 1 99 ? 2.303 3.343 -14.318 1.00 97.50 99 GLU A CA 1
ATOM 725 C C . GLU A 1 99 ? 1.178 2.325 -14.243 1.00 97.50 99 GLU A C 1
ATOM 727 O O . GLU A 1 99 ? 0.066 2.640 -13.815 1.00 97.50 99 GLU A O 1
ATOM 732 N N . ARG A 1 100 ? 1.460 1.070 -14.601 1.00 97.69 100 ARG A N 1
ATOM 733 C CA . ARG A 1 100 ? 0.480 0.003 -14.436 1.00 97.69 100 ARG A CA 1
ATOM 734 C C . ARG A 1 100 ? 0.132 -0.209 -12.968 1.00 97.69 100 ARG A C 1
ATOM 736 O O . ARG A 1 100 ? -1.048 -0.356 -12.663 1.00 97.69 100 ARG A O 1
ATOM 743 N N . LEU A 1 101 ? 1.109 -0.192 -12.060 1.00 98.38 101 LEU A N 1
ATOM 744 C CA . LEU A 1 101 ? 0.849 -0.252 -10.617 1.00 98.38 101 LEU A CA 1
ATOM 745 C C . LEU A 1 101 ? 0.004 0.943 -10.154 1.00 98.38 101 LEU A C 1
ATOM 747 O O . LEU A 1 101 ? -0.962 0.764 -9.410 1.00 98.38 101 LEU A O 1
ATOM 751 N N . GLN A 1 102 ? 0.287 2.146 -10.654 1.00 97.50 102 GLN A N 1
ATOM 752 C CA . GLN A 1 102 ? -0.515 3.332 -10.350 1.00 97.50 102 GLN A CA 1
ATOM 753 C C . GLN A 1 102 ? -1.970 3.156 -10.802 1.00 97.50 102 GLN A C 1
ATOM 755 O O . GLN A 1 102 ? -2.896 3.420 -10.031 1.00 97.50 102 GLN A O 1
ATOM 760 N N . TRP A 1 103 ? -2.174 2.651 -12.023 1.00 96.31 103 TRP A N 1
ATOM 761 C CA . TRP A 1 103 ? -3.492 2.350 -12.584 1.00 96.31 103 TRP A CA 1
ATOM 762 C C . TRP A 1 103 ? -4.235 1.269 -11.789 1.00 96.31 103 TRP A C 1
ATOM 764 O O . TRP A 1 103 ? -5.441 1.376 -11.585 1.00 96.31 103 TRP A O 1
ATOM 774 N N . LEU A 1 104 ? -3.521 0.259 -11.278 1.00 96.56 104 LEU A N 1
ATOM 775 C CA . LEU A 1 104 ? -4.081 -0.778 -10.400 1.00 96.56 104 LEU A CA 1
ATOM 776 C C . LEU A 1 104 ? -4.481 -0.247 -9.013 1.00 96.56 104 LEU A C 1
ATOM 778 O O . LEU A 1 104 ? -5.140 -0.959 -8.256 1.00 96.56 104 LEU A O 1
ATOM 782 N N . GLY A 1 105 ? -4.125 0.998 -8.685 1.00 95.75 105 GLY A N 1
ATOM 783 C CA . GLY A 1 105 ? -4.555 1.681 -7.468 1.00 95.75 105 GLY A CA 1
ATOM 784 C C . GLY A 1 105 ? -3.480 1.805 -6.392 1.00 95.75 105 GLY A C 1
ATOM 785 O O . GLY A 1 105 ? -3.819 2.137 -5.255 1.00 95.75 105 GLY A O 1
ATOM 786 N N . TYR A 1 106 ? -2.207 1.574 -6.714 1.00 97.88 106 TYR A N 1
ATOM 787 C CA . TYR A 1 106 ? -1.096 1.849 -5.801 1.00 97.88 106 TYR A CA 1
ATOM 788 C C . TYR A 1 106 ? -0.767 3.347 -5.748 1.00 97.88 106 TYR A C 1
ATOM 790 O O . TYR A 1 106 ? -0.919 4.072 -6.732 1.00 97.88 106 TYR A O 1
ATOM 798 N N . ALA A 1 107 ? -0.301 3.813 -4.587 1.00 96.94 107 ALA A N 1
ATOM 799 C CA . ALA A 1 107 ? 0.298 5.145 -4.422 1.00 96.94 107 ALA A CA 1
ATOM 800 C C . ALA A 1 107 ? 1.830 5.112 -4.497 1.00 96.94 107 ALA A C 1
ATOM 802 O O . ALA A 1 107 ? 2.454 6.078 -4.932 1.00 96.94 107 ALA A O 1
ATOM 803 N N . TYR A 1 108 ? 2.411 3.987 -4.088 1.00 98.31 108 TYR A N 1
ATOM 804 C CA . TYR A 1 108 ? 3.844 3.740 -4.057 1.00 98.31 108 TYR A CA 1
ATOM 805 C C . TYR A 1 108 ? 4.131 2.403 -4.708 1.00 98.31 108 TYR A C 1
ATOM 807 O O . TYR A 1 108 ? 3.311 1.493 -4.588 1.00 98.31 108 TYR A O 1
ATOM 815 N N . ALA A 1 109 ? 5.301 2.267 -5.320 1.00 98.25 109 ALA A N 1
ATOM 816 C CA . ALA A 1 109 ? 5.811 0.981 -5.770 1.00 98.25 109 ALA A CA 1
ATOM 817 C C . ALA A 1 109 ? 7.301 0.848 -5.480 1.00 98.25 109 ALA A C 1
ATOM 819 O O . ALA A 1 109 ? 8.039 1.828 -5.545 1.00 98.25 109 ALA A O 1
ATOM 820 N N . MET A 1 110 ? 7.748 -0.368 -5.191 1.00 97.50 110 MET A N 1
ATOM 821 C CA . MET A 1 110 ? 9.166 -0.672 -5.031 1.00 97.50 110 MET A CA 1
ATOM 822 C C . MET A 1 110 ? 9.768 -1.146 -6.350 1.00 97.50 110 MET A C 1
ATOM 824 O O . MET A 1 110 ? 9.189 -1.996 -7.027 1.00 97.50 110 MET A O 1
ATOM 828 N N . THR A 1 111 ? 10.949 -0.638 -6.687 1.00 96.31 111 THR A N 1
ATOM 829 C CA . THR A 1 111 ? 11.745 -1.105 -7.826 1.00 96.31 111 THR A CA 1
ATOM 830 C C . THR A 1 111 ? 13.200 -1.278 -7.426 1.00 96.31 111 THR A C 1
ATOM 832 O O . THR A 1 111 ? 13.741 -0.519 -6.619 1.00 96.31 111 THR A O 1
ATOM 835 N N . GLU A 1 112 ? 13.845 -2.277 -8.011 1.00 94.25 112 GLU A N 1
ATOM 836 C CA . GLU A 1 112 ? 15.281 -2.471 -7.877 1.00 94.25 112 GLU A CA 1
ATOM 837 C C . GLU A 1 112 ? 16.027 -1.543 -8.848 1.00 94.25 112 GLU A C 1
ATOM 839 O O . GLU A 1 112 ? 15.610 -1.393 -9.995 1.00 94.25 112 GLU A O 1
ATOM 844 N N . VAL A 1 113 ? 17.114 -0.909 -8.398 1.00 94.56 113 VAL A N 1
ATOM 845 C CA . VAL A 1 113 ? 17.974 -0.047 -9.225 1.00 94.56 113 VAL A CA 1
ATOM 846 C C . VAL A 1 113 ? 19.406 -0.578 -9.165 1.00 94.56 113 VAL A C 1
ATOM 848 O O . VAL A 1 113 ? 20.289 -0.020 -8.510 1.00 94.56 113 VAL A O 1
ATOM 851 N N . SER A 1 114 ? 19.613 -1.726 -9.804 1.00 91.75 114 SER A N 1
ATOM 852 C CA . SER A 1 114 ? 20.911 -2.402 -9.917 1.00 91.75 114 SER A CA 1
ATOM 853 C C . SER A 1 114 ? 21.346 -2.511 -11.375 1.00 91.75 114 SER A C 1
ATOM 855 O O . SER A 1 114 ? 22.452 -2.103 -11.730 1.00 91.75 114 SER A O 1
ATOM 857 N N . GLU A 1 115 ? 20.453 -2.992 -12.233 1.00 93.31 115 GLU A N 1
ATOM 858 C CA . GLU A 1 115 ? 20.654 -3.040 -13.674 1.00 93.31 115 GLU A CA 1
ATOM 859 C C . GLU A 1 115 ? 20.576 -1.630 -14.278 1.00 93.31 115 GLU A C 1
ATOM 861 O O . GLU A 1 115 ? 19.688 -0.845 -13.953 1.00 93.31 115 GLU A O 1
ATOM 866 N N . TYR A 1 116 ? 21.549 -1.281 -15.126 1.00 95.00 116 TYR A N 1
ATOM 867 C CA . TYR A 1 116 ? 21.645 0.034 -15.774 1.00 95.00 116 TYR A CA 1
ATOM 868 C C . TYR A 1 116 ? 21.524 1.237 -14.815 1.00 95.00 116 TYR A C 1
ATOM 870 O O . TYR A 1 116 ? 20.990 2.282 -15.195 1.00 95.00 116 TYR A O 1
ATOM 878 N N . ALA A 1 117 ? 22.039 1.119 -13.584 1.00 94.38 117 ALA A N 1
ATOM 879 C CA . ALA A 1 117 ? 21.919 2.152 -12.551 1.00 94.38 117 ALA A CA 1
ATOM 880 C C . ALA A 1 117 ? 22.471 3.529 -12.983 1.00 94.38 117 ALA A C 1
ATOM 882 O O . ALA A 1 117 ? 21.881 4.561 -12.653 1.00 94.38 117 ALA A O 1
ATOM 883 N N . ASP A 1 118 ? 23.538 3.555 -13.789 1.00 94.44 118 ASP A N 1
ATOM 884 C CA . ASP A 1 118 ? 24.124 4.792 -14.335 1.00 94.44 118 ASP A CA 1
ATOM 885 C C . ASP A 1 118 ? 23.180 5.540 -15.293 1.00 94.44 118 ASP A C 1
ATOM 887 O O . ASP A 1 118 ? 23.358 6.729 -15.545 1.00 94.44 118 ASP A O 1
ATOM 891 N N . HIS A 1 119 ? 22.140 4.862 -15.786 1.00 95.38 119 HIS A N 1
ATOM 892 C CA . HIS A 1 119 ? 21.125 5.404 -16.689 1.00 95.38 119 HIS A CA 1
ATOM 893 C C . HIS A 1 119 ? 19.778 5.641 -15.989 1.00 95.38 119 HIS A C 1
ATOM 895 O O . HIS A 1 119 ? 18.778 5.860 -16.668 1.00 95.38 119 HIS A O 1
ATOM 901 N N . PHE A 1 120 ? 19.727 5.603 -14.648 1.00 95.88 120 PHE A N 1
ATOM 902 C CA . PHE A 1 120 ? 18.477 5.775 -13.903 1.00 95.88 120 PHE A CA 1
ATOM 903 C C . PHE A 1 120 ? 17.809 7.132 -14.225 1.00 95.88 120 PHE A C 1
ATOM 905 O O . PHE A 1 120 ? 18.385 8.174 -13.863 1.00 95.88 120 PHE A O 1
ATOM 912 N N . PRO A 1 121 ? 16.619 7.142 -14.872 1.00 95.62 121 PRO A N 1
ATOM 913 C CA . PRO A 1 121 ? 16.011 8.348 -15.427 1.00 95.62 121 PRO A CA 1
ATOM 914 C C . PRO A 1 121 ? 15.756 9.431 -14.386 1.00 95.62 121 PRO A C 1
ATOM 916 O O . PRO A 1 121 ? 15.349 9.147 -13.259 1.00 95.62 121 PRO A O 1
ATOM 919 N N . SER A 1 122 ? 15.919 10.694 -14.782 1.00 94.38 122 SER A N 1
ATOM 920 C CA . SER A 1 122 ? 15.676 11.846 -13.905 1.00 94.38 122 SER A CA 1
ATOM 921 C C . SER A 1 122 ? 14.238 11.892 -13.382 1.00 94.38 122 SER A C 1
ATOM 923 O O . SER A 1 122 ? 14.047 12.157 -12.199 1.00 94.38 122 SER A O 1
ATOM 925 N N . VAL A 1 123 ? 13.249 11.568 -14.222 1.00 93.25 123 VAL A N 1
ATOM 926 C CA . VAL A 1 123 ? 11.830 11.509 -13.831 1.00 93.25 123 VAL A CA 1
ATOM 927 C C . VAL A 1 123 ? 11.584 10.491 -12.713 1.00 93.25 123 VAL A C 1
ATOM 929 O O . VAL A 1 123 ? 10.961 10.817 -11.706 1.00 93.25 123 VAL A O 1
ATOM 932 N N . LEU A 1 124 ? 12.154 9.286 -12.826 1.00 95.94 124 LEU A N 1
ATOM 933 C CA . LEU A 1 124 ? 12.042 8.268 -11.781 1.00 95.94 124 LEU A CA 1
ATOM 934 C C . LEU A 1 124 ? 12.832 8.674 -10.534 1.00 95.94 124 LEU A C 1
ATOM 936 O O . LEU A 1 124 ? 12.357 8.495 -9.417 1.00 95.94 124 LEU A O 1
ATOM 940 N N . ARG A 1 125 ? 14.010 9.282 -10.711 1.00 95.19 125 ARG A N 1
ATOM 941 C CA . ARG A 1 125 ? 14.854 9.770 -9.615 1.00 95.19 125 ARG A CA 1
ATOM 942 C C . ARG A 1 125 ? 14.175 10.854 -8.781 1.00 95.19 125 ARG A C 1
ATOM 944 O O . ARG A 1 125 ? 14.345 10.856 -7.569 1.00 95.19 125 ARG A O 1
ATOM 951 N N . GLN A 1 126 ? 13.417 11.751 -9.407 1.00 94.25 126 GLN A N 1
ATOM 952 C CA . GLN A 1 126 ? 12.669 12.806 -8.712 1.00 94.25 126 GLN A CA 1
ATOM 953 C C . GLN A 1 126 ? 11.515 12.240 -7.873 1.00 94.25 126 GLN A C 1
ATOM 955 O O . GLN A 1 126 ? 11.241 12.748 -6.788 1.00 94.25 126 GLN A O 1
ATOM 960 N N . ALA A 1 127 ? 10.879 11.162 -8.337 1.00 95.38 127 ALA A N 1
ATOM 961 C CA . ALA A 1 127 ? 9.819 10.464 -7.610 1.00 95.38 127 ALA A CA 1
ATOM 962 C C . ALA A 1 127 ? 10.344 9.424 -6.596 1.00 95.38 127 ALA A C 1
ATOM 964 O O . ALA A 1 127 ? 9.567 8.890 -5.802 1.00 95.38 127 ALA A O 1
ATOM 965 N N . ALA A 1 128 ? 11.641 9.112 -6.621 1.00 95.88 128 ALA A N 1
ATOM 966 C CA . ALA A 1 128 ? 12.236 8.064 -5.805 1.00 95.88 128 ALA A CA 1
ATOM 967 C C . ALA A 1 128 ? 12.598 8.538 -4.394 1.00 95.88 128 ALA A C 1
ATOM 969 O O . ALA A 1 128 ? 13.163 9.613 -4.181 1.00 95.88 128 ALA A O 1
ATOM 970 N N . TRP A 1 129 ? 12.374 7.652 -3.432 1.00 95.31 129 TRP A N 1
ATOM 971 C CA . TRP A 1 129 ? 13.038 7.656 -2.139 1.00 95.31 129 TRP A CA 1
ATOM 972 C C . TRP A 1 129 ? 13.782 6.329 -1.960 1.00 95.31 129 TRP A C 1
ATOM 974 O O . TRP A 1 129 ? 13.228 5.255 -2.192 1.00 95.31 129 TRP A O 1
ATOM 984 N N . TRP A 1 130 ? 15.060 6.400 -1.596 1.00 93.81 130 TRP A N 1
ATOM 985 C CA . TRP A 1 130 ? 15.905 5.218 -1.435 1.00 93.81 130 TRP A CA 1
ATOM 986 C C . TRP A 1 130 ? 15.590 4.524 -0.118 1.00 93.81 130 TRP A C 1
ATOM 988 O O . TRP A 1 130 ? 15.683 5.152 0.939 1.00 93.81 130 TRP A O 1
ATOM 998 N N . ILE A 1 131 ? 15.243 3.240 -0.192 1.00 92.00 131 ILE A N 1
ATOM 999 C CA . ILE A 1 131 ? 14.920 2.453 0.994 1.00 92.00 131 ILE A CA 1
ATOM 1000 C C . ILE A 1 131 ? 16.203 2.299 1.826 1.00 92.00 131 ILE A C 1
ATOM 1002 O O . ILE A 1 131 ? 17.217 1.839 1.289 1.00 92.00 131 ILE A O 1
ATOM 1006 N N . PRO A 1 132 ? 16.194 2.710 3.107 1.00 86.31 132 PRO A N 1
ATOM 1007 C CA . PRO A 1 132 ? 17.351 2.585 3.986 1.00 86.31 132 PRO A CA 1
ATOM 1008 C C . PRO A 1 132 ? 17.754 1.125 4.179 1.00 86.31 132 PRO A C 1
ATOM 1010 O O . PRO A 1 132 ? 16.903 0.235 4.217 1.00 86.31 132 PRO A O 1
ATOM 1013 N N . ASP A 1 133 ? 19.053 0.882 4.347 1.00 78.38 133 ASP A N 1
ATOM 1014 C CA . ASP A 1 133 ? 19.526 -0.448 4.715 1.00 78.38 133 ASP A CA 1
ATOM 1015 C C . ASP A 1 133 ? 19.022 -0.791 6.126 1.00 78.38 133 ASP A C 1
ATOM 1017 O O . ASP A 1 133 ? 19.119 0.010 7.055 1.00 78.38 133 ASP A O 1
ATOM 1021 N N . SER A 1 134 ? 18.519 -2.011 6.297 1.00 65.94 134 SER A N 1
ATOM 1022 C CA . SER A 1 134 ? 18.170 -2.601 7.592 1.00 65.94 134 SER A CA 1
ATOM 1023 C C . SER A 1 134 ? 19.280 -2.521 8.655 1.00 65.94 134 SER A C 1
ATOM 1025 O O . SER A 1 134 ? 18.986 -2.549 9.851 1.00 65.94 134 SER A O 1
ATOM 1027 N N . SER A 1 135 ? 20.548 -2.407 8.243 1.00 68.12 135 SER A N 1
ATOM 1028 C CA . SER A 1 135 ? 21.697 -2.226 9.136 1.00 68.12 135 SER A CA 1
ATOM 1029 C C . SER A 1 135 ? 21.860 -0.787 9.657 1.00 68.12 135 SER A C 1
ATOM 1031 O O . SER A 1 135 ? 22.547 -0.563 10.660 1.00 68.12 135 SER A O 1
ATOM 1033 N N . GLU A 1 136 ? 21.205 0.195 9.028 1.00 70.75 136 GLU A N 1
ATOM 1034 C CA . GLU A 1 136 ? 21.303 1.608 9.378 1.00 70.75 136 GLU A CA 1
ATOM 1035 C C . GLU A 1 136 ? 20.549 1.913 10.682 1.00 70.75 136 GLU A C 1
ATOM 1037 O O . GLU A 1 136 ? 19.318 1.933 10.751 1.00 70.75 136 GLU A O 1
ATOM 1042 N N . ARG A 1 137 ? 21.295 2.211 11.751 1.00 67.06 137 ARG A N 1
ATOM 1043 C CA . ARG A 1 137 ? 20.713 2.584 13.047 1.00 67.06 137 ARG A CA 1
ATOM 1044 C C . ARG A 1 137 ? 20.519 4.093 13.152 1.00 67.06 137 ARG A C 1
ATOM 1046 O O . ARG A 1 137 ? 21.384 4.803 13.659 1.00 67.06 137 ARG A O 1
ATOM 1053 N N . LYS A 1 138 ? 19.350 4.584 12.737 1.00 73.25 138 LYS A N 1
ATOM 1054 C CA . LYS A 1 138 ? 18.879 5.935 13.086 1.00 73.25 138 LYS A CA 1
ATOM 1055 C C . LYS A 1 138 ? 17.864 5.888 14.222 1.00 73.25 138 LYS A C 1
ATOM 1057 O O . LYS A 1 138 ? 16.968 5.036 14.251 1.00 73.25 138 LYS A O 1
ATOM 1062 N N . SER A 1 139 ? 17.960 6.845 15.146 1.00 76.38 139 SER A N 1
ATOM 1063 C CA . SER A 1 139 ? 16.898 7.059 16.133 1.00 76.38 139 SER A CA 1
ATOM 1064 C C . SER A 1 139 ? 15.584 7.394 15.419 1.00 76.38 139 SER A C 1
ATOM 1066 O O . SER A 1 139 ? 15.582 7.840 14.270 1.00 76.38 139 SER A O 1
ATOM 1068 N N . ALA A 1 140 ? 14.452 7.156 16.078 1.00 72.44 140 ALA A N 1
ATOM 1069 C CA . ALA A 1 140 ? 13.142 7.453 15.505 1.00 72.44 140 ALA A CA 1
ATOM 1070 C C . ALA A 1 140 ? 13.018 8.948 15.129 1.00 72.44 140 ALA A C 1
ATOM 1072 O O . ALA A 1 140 ? 12.554 9.268 14.041 1.00 72.44 140 ALA A O 1
ATOM 1073 N N . ALA A 1 141 ? 13.553 9.839 15.973 1.00 72.50 141 ALA A N 1
ATOM 1074 C CA . ALA A 1 141 ? 13.555 11.286 15.747 1.00 72.50 141 ALA A CA 1
ATOM 1075 C C . ALA A 1 141 ? 14.475 11.737 14.598 1.00 72.50 141 ALA A C 1
ATOM 1077 O O . ALA A 1 141 ? 14.173 12.701 13.905 1.00 72.50 141 ALA A O 1
ATOM 1078 N N . ALA A 1 142 ? 15.600 11.048 14.368 1.00 77.88 142 ALA A N 1
ATOM 1079 C CA . ALA A 1 142 ? 16.515 11.365 13.264 1.00 77.88 142 ALA A CA 1
ATOM 1080 C C . ALA A 1 142 ? 15.956 10.978 11.883 1.00 77.88 142 ALA A C 1
ATOM 1082 O O . ALA A 1 142 ? 16.566 11.283 10.860 1.00 77.88 142 ALA A O 1
ATOM 1083 N N . ARG A 1 143 ? 14.822 10.272 11.856 1.00 78.88 143 ARG A N 1
ATOM 1084 C CA . ARG A 1 143 ? 14.097 9.903 10.638 1.00 78.88 143 ARG A CA 1
ATOM 1085 C C . ARG A 1 143 ? 12.968 10.872 10.320 1.00 78.88 143 ARG A C 1
ATOM 1087 O O . ARG A 1 143 ? 12.370 10.733 9.263 1.00 78.88 143 ARG A O 1
ATOM 1094 N N . ASP A 1 144 ? 12.648 11.803 11.213 1.00 75.56 144 ASP A N 1
ATOM 1095 C CA . ASP A 1 144 ? 11.605 12.801 10.998 1.00 75.56 144 ASP A CA 1
ATOM 1096 C C . ASP A 1 144 ? 12.087 13.913 10.070 1.00 75.56 144 ASP A C 1
ATOM 1098 O O . ASP A 1 144 ? 13.195 14.427 10.226 1.00 75.56 144 ASP A O 1
ATOM 1102 N N . ASP A 1 145 ? 11.215 14.339 9.160 1.00 77.38 145 ASP A N 1
ATOM 1103 C CA . ASP A 1 145 ? 11.369 15.610 8.464 1.00 77.38 145 ASP A CA 1
ATOM 1104 C C . ASP A 1 145 ? 10.472 16.648 9.142 1.00 77.38 145 ASP A C 1
ATOM 1106 O O . ASP A 1 145 ? 9.274 16.744 8.882 1.00 77.38 145 ASP A O 1
ATOM 1110 N N . LYS A 1 146 ? 11.069 17.415 10.058 1.00 76.69 146 LYS A N 1
ATOM 1111 C CA . LYS A 1 146 ? 10.360 18.422 10.861 1.00 76.69 146 LYS A CA 1
ATOM 1112 C C . LYS A 1 146 ? 9.863 19.615 10.041 1.00 76.69 146 LYS A C 1
ATOM 1114 O O . LYS A 1 146 ? 9.152 20.451 10.591 1.00 76.69 146 LYS A O 1
ATOM 1119 N N . SER A 1 147 ? 10.269 19.730 8.774 1.00 79.75 147 SER A N 1
ATOM 1120 C CA . SER A 1 147 ? 9.774 20.782 7.885 1.00 79.75 147 SER A CA 1
ATOM 1121 C C . SER A 1 147 ? 8.378 20.481 7.332 1.00 79.75 147 SER A C 1
ATOM 1123 O O . SER A 1 147 ? 7.698 21.395 6.870 1.00 79.75 147 SER A O 1
ATOM 1125 N N . LEU A 1 148 ? 7.937 19.221 7.397 1.00 78.56 148 LEU A N 1
ATOM 1126 C CA . LEU A 1 148 ? 6.655 18.787 6.858 1.00 78.56 148 LEU A CA 1
ATOM 1127 C C . LEU A 1 148 ? 5.544 18.915 7.908 1.00 78.56 148 LEU A C 1
ATOM 1129 O O . LEU A 1 148 ? 5.709 18.527 9.062 1.00 78.56 148 LEU A O 1
ATOM 1133 N N . GLU A 1 149 ? 4.379 19.413 7.487 1.00 83.94 149 GLU A N 1
ATOM 1134 C CA . GLU A 1 149 ? 3.167 19.455 8.323 1.00 83.94 149 GLU A CA 1
ATOM 1135 C C . GLU A 1 149 ? 2.728 18.043 8.758 1.00 83.94 149 GLU A C 1
ATOM 1137 O O . GLU A 1 149 ? 2.314 17.804 9.896 1.00 83.94 149 GLU A O 1
ATOM 1142 N N . TRP A 1 150 ? 2.848 17.100 7.830 1.00 88.38 150 TRP A N 1
ATOM 1143 C CA . TRP A 1 150 ? 2.625 15.676 8.006 1.00 88.38 150 TRP A CA 1
ATOM 1144 C C . TRP A 1 150 ? 3.440 14.924 6.951 1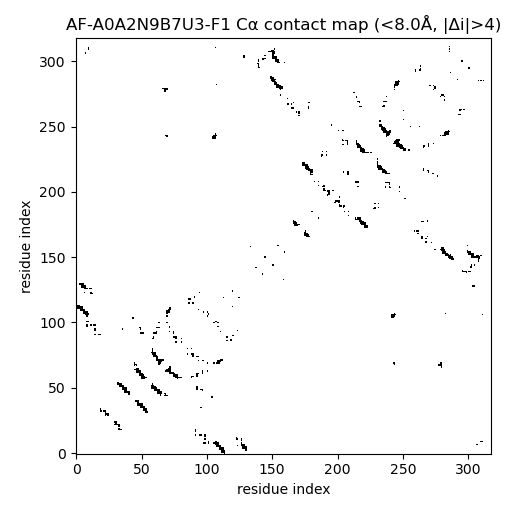.00 88.38 150 TRP A C 1
ATOM 1146 O O . TRP A 1 150 ? 3.887 15.516 5.969 1.00 88.38 150 TRP A O 1
ATOM 1156 N N . ALA A 1 151 ? 3.643 13.625 7.140 1.00 90.69 151 ALA A N 1
ATOM 1157 C CA . ALA A 1 151 ? 4.335 12.796 6.160 1.00 90.69 151 ALA A CA 1
ATOM 1158 C C . ALA A 1 151 ? 3.747 11.387 6.091 1.00 90.69 151 ALA A C 1
ATOM 1160 O O . ALA A 1 151 ? 3.076 10.925 7.016 1.00 90.69 151 ALA A O 1
ATOM 1161 N N . ASP A 1 152 ? 4.047 10.696 5.002 1.00 93.94 152 ASP A N 1
ATOM 1162 C CA . ASP A 1 152 ? 3.818 9.267 4.882 1.00 93.94 152 ASP A CA 1
ATOM 1163 C C . ASP A 1 152 ? 5.027 8.503 5.444 1.00 93.94 152 ASP A C 1
ATOM 1165 O O . ASP A 1 152 ? 6.183 8.910 5.269 1.00 93.94 152 ASP A O 1
ATOM 1169 N N . LEU A 1 153 ? 4.768 7.403 6.157 1.00 93.94 153 LEU A N 1
ATOM 1170 C CA . LEU A 1 153 ? 5.799 6.587 6.800 1.00 93.94 153 LEU A CA 1
ATOM 1171 C C . LEU A 1 153 ? 5.859 5.190 6.183 1.00 93.94 153 LEU A C 1
ATOM 1173 O O . LEU A 1 153 ? 4.861 4.482 6.139 1.00 93.94 153 LEU A O 1
ATOM 1177 N N . PHE A 1 154 ? 7.039 4.763 5.764 1.00 95.12 154 PHE A N 1
ATOM 1178 C CA . PHE A 1 154 ? 7.302 3.447 5.201 1.00 95.12 154 PHE A CA 1
ATOM 1179 C C . PHE A 1 154 ? 7.730 2.437 6.267 1.00 95.12 154 PHE A C 1
ATOM 1181 O O . PHE A 1 154 ? 8.513 2.758 7.165 1.00 95.12 154 PHE A O 1
ATOM 1188 N N . ILE A 1 155 ? 7.279 1.194 6.111 1.00 94.44 155 ILE A N 1
ATOM 1189 C CA . ILE A 1 155 ? 7.792 0.022 6.820 1.00 94.44 155 ILE A CA 1
ATOM 1190 C C . ILE A 1 155 ? 8.017 -1.128 5.841 1.00 94.44 155 ILE A C 1
ATOM 1192 O O . ILE A 1 155 ? 7.151 -1.449 5.025 1.00 94.44 155 ILE A O 1
ATOM 1196 N N . ASP A 1 156 ? 9.182 -1.763 5.946 1.00 94.62 156 ASP A N 1
ATOM 1197 C CA . ASP A 1 156 ? 9.542 -2.936 5.153 1.00 94.62 156 ASP A CA 1
ATOM 1198 C C . ASP A 1 156 ? 9.177 -4.216 5.912 1.00 94.62 156 ASP A C 1
ATOM 1200 O O . ASP A 1 156 ? 9.788 -4.545 6.931 1.00 94.62 156 ASP A O 1
ATOM 1204 N N . PHE A 1 157 ? 8.200 -4.977 5.417 1.00 95.00 157 PHE A N 1
ATOM 1205 C CA . PHE A 1 157 ? 7.776 -6.219 6.066 1.00 95.00 157 PHE A CA 1
ATOM 1206 C C . PHE A 1 157 ? 8.765 -7.372 5.901 1.00 95.00 157 PHE A C 1
ATOM 1208 O O . PHE A 1 157 ? 8.655 -8.370 6.618 1.00 95.00 157 PHE A O 1
ATOM 1215 N N . ARG A 1 158 ? 9.739 -7.251 4.995 1.00 90.88 158 ARG A N 1
ATOM 1216 C CA . ARG A 1 158 ? 10.785 -8.264 4.793 1.00 90.88 158 ARG A CA 1
ATOM 1217 C C . ARG A 1 158 ? 11.799 -8.254 5.933 1.00 90.88 158 ARG A C 1
ATOM 1219 O O . ARG A 1 158 ? 12.387 -9.289 6.227 1.00 90.88 158 ARG A O 1
ATOM 1226 N N . THR A 1 159 ? 11.981 -7.101 6.576 1.00 90.75 159 THR A N 1
ATOM 1227 C CA . THR A 1 159 ? 12.957 -6.896 7.658 1.00 90.75 159 THR A CA 1
ATOM 1228 C C . THR A 1 159 ? 12.304 -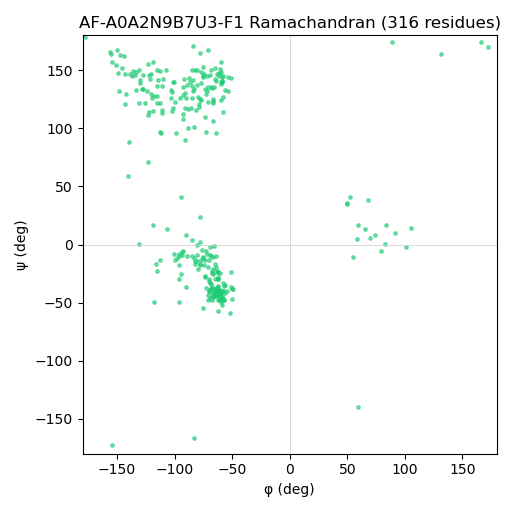6.562 8.998 1.00 90.75 159 THR A C 1
ATOM 1230 O O . THR A 1 159 ? 12.939 -6.705 10.042 1.00 90.75 159 THR A O 1
ATOM 1233 N N . TRP A 1 160 ? 11.031 -6.160 9.003 1.00 92.25 160 TRP A N 1
ATOM 1234 C CA . TRP A 1 160 ? 10.272 -5.939 10.227 1.00 92.25 160 TRP A CA 1
ATOM 1235 C C . TRP A 1 160 ? 9.939 -7.249 10.950 1.00 92.25 160 TRP A C 1
ATOM 1237 O O . TRP A 1 160 ? 9.453 -8.219 10.357 1.00 92.25 160 TRP A O 1
ATOM 1247 N N . THR A 1 161 ? 10.128 -7.236 12.266 1.00 90.25 161 THR A N 1
ATOM 1248 C CA . THR A 1 161 ? 9.745 -8.319 13.172 1.00 90.25 161 THR A CA 1
ATOM 1249 C C . THR A 1 161 ? 8.620 -7.820 14.074 1.00 90.25 161 THR A C 1
ATOM 1251 O O . THR A 1 161 ? 8.836 -6.828 14.777 1.00 90.25 161 THR A O 1
ATOM 1254 N N . PRO A 1 162 ? 7.450 -8.484 14.078 1.00 88.38 162 PRO A N 1
ATOM 1255 C CA . PRO A 1 162 ? 6.369 -8.136 14.983 1.00 88.38 162 PRO A CA 1
ATOM 1256 C C . PRO A 1 162 ? 6.810 -8.248 16.442 1.00 88.38 162 PRO A C 1
ATOM 1258 O O . PRO A 1 162 ? 7.530 -9.176 16.822 1.00 88.38 162 PRO A O 1
ATOM 1261 N N . SER A 1 163 ? 6.359 -7.315 17.264 1.00 85.31 163 SER A N 1
ATOM 1262 C CA . SER A 1 163 ? 6.508 -7.388 18.709 1.00 85.31 163 SER A CA 1
ATOM 1263 C C . SER A 1 163 ? 5.473 -8.343 19.320 1.00 85.31 163 SER A C 1
ATOM 1265 O O . SER A 1 163 ? 4.480 -8.729 18.695 1.00 85.31 163 SER A O 1
ATOM 1267 N N . SER A 1 164 ? 5.692 -8.736 20.576 1.00 78.75 164 SER A N 1
ATOM 1268 C CA . SER A 1 164 ? 4.768 -9.580 21.344 1.00 78.75 164 SER A CA 1
ATOM 1269 C C . SER A 1 164 ? 3.557 -8.810 21.891 1.00 78.75 164 SER A C 1
ATOM 1271 O O . SER A 1 164 ? 2.971 -9.231 22.890 1.00 78.75 164 SER A O 1
ATOM 1273 N N . THR A 1 165 ? 3.177 -7.676 21.284 1.00 78.44 165 THR A N 1
ATOM 1274 C CA . THR A 1 165 ? 2.033 -6.886 21.752 1.00 78.44 165 THR A CA 1
ATOM 1275 C C . THR A 1 165 ? 0.767 -7.742 21.748 1.00 78.44 165 THR A C 1
ATOM 1277 O O . THR A 1 165 ? 0.447 -8.362 20.724 1.00 78.44 165 THR A O 1
ATOM 1280 N N . PRO A 1 166 ? 0.053 -7.805 22.884 1.00 77.00 166 PRO A N 1
ATOM 1281 C CA . PRO A 1 166 ? -1.110 -8.657 22.998 1.00 77.00 166 PRO A CA 1
ATOM 1282 C C . PRO A 1 166 ? -2.300 -8.041 22.258 1.00 77.00 166 PRO A C 1
ATOM 1284 O O . PRO A 1 166 ? -2.511 -6.830 22.266 1.00 77.00 166 PRO A O 1
ATOM 1287 N N . THR A 1 167 ? -3.122 -8.903 21.665 1.00 85.06 167 THR A N 1
ATOM 1288 C CA . THR A 1 167 ? -4.420 -8.532 21.078 1.00 85.06 167 THR A CA 1
ATOM 1289 C C . THR A 1 167 ? -5.489 -8.284 22.144 1.00 85.06 167 THR A C 1
ATOM 1291 O O . THR A 1 167 ? -6.552 -7.750 21.848 1.00 85.06 167 THR A O 1
ATOM 1294 N N . SER A 1 168 ? -5.219 -8.652 23.400 1.00 92.12 168 SER A N 1
ATOM 1295 C CA . SER A 1 168 ? -6.038 -8.324 24.569 1.00 92.12 168 SER A CA 1
ATOM 1296 C C . SER A 1 168 ? -5.232 -7.473 25.539 1.00 92.12 168 SER A C 1
ATOM 1298 O O . SER A 1 168 ? -4.134 -7.861 25.931 1.00 92.12 168 SER A O 1
ATOM 1300 N N . LEU A 1 169 ? -5.773 -6.332 25.950 1.00 92.12 169 LEU A N 1
ATOM 1301 C CA . LEU A 1 169 ? -5.084 -5.395 26.831 1.00 92.12 169 LEU A CA 1
ATOM 1302 C C . LEU A 1 169 ? -6.058 -4.755 27.815 1.00 92.12 169 LEU A C 1
ATOM 1304 O O . LEU A 1 169 ? -7.208 -4.500 27.468 1.00 92.12 169 LEU A O 1
ATOM 1308 N N . THR A 1 170 ? -5.584 -4.468 29.024 1.00 90.81 170 THR A N 1
ATOM 1309 C CA . THR A 1 170 ? -6.341 -3.697 30.012 1.00 90.81 170 THR A CA 1
ATOM 1310 C C . THR A 1 170 ? -5.796 -2.275 30.036 1.00 90.81 170 THR A C 1
ATOM 1312 O O . THR A 1 170 ? -4.643 -2.058 30.401 1.00 90.81 170 THR A O 1
ATOM 1315 N N . VAL A 1 171 ? -6.616 -1.300 29.644 1.00 87.19 171 VAL A N 1
ATOM 1316 C CA . VAL A 1 171 ? -6.235 0.121 29.588 1.00 87.19 171 VAL A CA 1
ATOM 1317 C C . VAL A 1 171 ? -7.244 0.919 30.397 1.00 87.19 171 VAL A C 1
ATOM 1319 O O . VAL A 1 171 ? -8.440 0.882 30.118 1.00 87.19 171 VAL A O 1
ATOM 1322 N N . ASN A 1 172 ? -6.773 1.650 31.411 1.00 84.50 172 ASN A N 1
ATOM 1323 C CA . ASN A 1 172 ? -7.623 2.452 32.303 1.00 84.50 172 ASN A CA 1
ATOM 1324 C C . ASN A 1 172 ? -8.796 1.657 32.917 1.00 84.50 172 ASN A C 1
ATOM 1326 O O . ASN A 1 172 ? -9.918 2.155 32.986 1.00 84.50 172 ASN A O 1
ATOM 1330 N N . GLY A 1 173 ? -8.547 0.407 33.320 1.00 87.12 173 GLY A N 1
ATOM 1331 C CA . GLY A 1 173 ? -9.563 -0.468 33.918 1.00 87.12 173 GLY A CA 1
ATOM 1332 C C . GLY A 1 173 ? -10.589 -1.041 32.935 1.00 87.12 173 GLY A C 1
ATOM 1333 O O . GLY A 1 173 ? -11.552 -1.662 33.373 1.00 87.12 173 GLY A O 1
ATOM 1334 N N . ARG A 1 174 ? -10.401 -0.847 31.623 1.00 90.25 174 ARG A N 1
ATOM 1335 C CA . ARG A 1 174 ? -11.213 -1.473 30.572 1.00 90.25 174 ARG A CA 1
ATOM 1336 C C . ARG A 1 174 ? -10.452 -2.624 29.946 1.00 90.25 174 ARG A C 1
ATOM 1338 O O . ARG A 1 174 ? -9.303 -2.437 29.550 1.00 90.25 174 ARG A O 1
ATOM 1345 N N . ASP A 1 175 ? -11.108 -3.766 29.794 1.00 94.12 175 ASP A N 1
ATOM 1346 C CA . ASP A 1 175 ? -10.553 -4.899 29.060 1.00 94.12 175 ASP A CA 1
ATOM 1347 C C . ASP A 1 175 ? -10.917 -4.784 27.581 1.00 94.12 175 ASP A C 1
ATOM 1349 O O . ASP A 1 175 ? -12.090 -4.820 27.203 1.00 94.12 175 ASP A O 1
ATOM 1353 N N . LEU A 1 176 ? -9.902 -4.647 26.737 1.00 94.75 176 LEU A N 1
ATOM 1354 C CA . LEU A 1 176 ? -10.038 -4.327 25.323 1.00 94.75 176 LEU A CA 1
ATOM 1355 C C . LEU A 1 176 ? -9.545 -5.476 24.443 1.00 94.75 176 LEU A C 1
ATOM 1357 O O . LEU A 1 176 ? -8.618 -6.206 24.805 1.00 94.75 176 LEU A O 1
ATOM 1361 N N . TRP A 1 177 ? -10.142 -5.588 23.260 1.00 95.81 177 TRP A N 1
ATOM 1362 C CA . TRP A 1 177 ? -9.683 -6.436 22.164 1.00 95.81 177 TRP A CA 1
ATOM 1363 C C . TRP A 1 177 ? -9.267 -5.606 20.960 1.00 95.81 177 TRP A C 1
ATOM 1365 O O . TRP A 1 177 ? -9.982 -4.692 20.559 1.00 95.81 177 TRP A O 1
ATOM 1375 N N . VAL A 1 178 ? -8.143 -5.983 20.360 1.00 96.56 178 VAL A N 1
ATOM 1376 C CA . VAL A 1 178 ? -7.677 -5.518 19.056 1.00 96.56 178 VAL A CA 1
ATOM 1377 C C . VAL A 1 178 ? -7.772 -6.698 18.099 1.00 96.56 178 VAL A C 1
ATOM 1379 O O . VAL A 1 178 ? -7.098 -7.708 18.299 1.00 96.56 178 VAL A O 1
ATOM 1382 N N . ARG A 1 179 ? -8.658 -6.606 17.106 1.00 96.62 179 ARG A N 1
ATOM 1383 C CA . ARG A 1 179 ? -8.935 -7.710 16.174 1.00 96.62 179 ARG A CA 1
ATOM 1384 C C . ARG A 1 179 ? -9.500 -7.223 14.848 1.00 96.62 179 ARG A C 1
ATOM 1386 O O . ARG A 1 179 ? -10.007 -6.107 14.759 1.00 96.62 179 ARG A O 1
ATOM 1393 N N . ARG A 1 180 ? -9.509 -8.097 13.846 1.00 97.31 180 ARG A N 1
ATOM 1394 C CA . ARG A 1 180 ? -10.328 -7.921 12.641 1.00 97.31 180 ARG A CA 1
ATOM 1395 C C . ARG A 1 180 ? -11.825 -7.823 13.008 1.00 97.31 180 ARG A C 1
ATOM 1397 O O . ARG A 1 180 ? -12.261 -8.548 13.910 1.00 97.31 180 ARG A O 1
ATOM 1404 N N . PRO A 1 181 ? -12.614 -6.942 12.362 1.00 97.31 181 PRO A N 1
ATOM 1405 C CA . PRO A 1 181 ? -14.066 -6.929 12.522 1.00 97.31 181 PRO A CA 1
ATOM 1406 C C . PRO A 1 181 ? -14.704 -8.214 11.975 1.00 97.31 181 PRO A C 1
ATOM 1408 O O . PRO A 1 181 ? -14.193 -8.823 11.038 1.00 97.31 181 PRO A O 1
ATOM 1411 N N . GLU A 1 182 ? -15.845 -8.599 12.532 1.00 96.62 182 GLU A N 1
ATOM 1412 C CA . GLU A 1 182 ? -16.701 -9.638 11.965 1.00 96.62 182 GLU A CA 1
ATOM 1413 C C . GLU A 1 182 ? -17.583 -9.038 10.865 1.00 96.62 182 GLU A C 1
ATOM 1415 O O . GLU A 1 182 ? -17.982 -7.875 10.946 1.00 96.62 182 GLU A O 1
ATOM 1420 N N . ALA A 1 183 ? -17.958 -9.832 9.859 1.00 96.50 183 ALA A N 1
ATOM 1421 C CA . ALA A 1 183 ? -18.789 -9.352 8.747 1.00 96.50 183 ALA A CA 1
ATOM 1422 C C . ALA A 1 183 ? -20.130 -8.750 9.219 1.00 96.50 183 ALA A C 1
ATOM 1424 O O . ALA A 1 183 ? -20.587 -7.740 8.691 1.00 96.50 183 ALA A O 1
ATOM 1425 N N . SER A 1 184 ? -20.735 -9.316 10.271 1.00 96.75 184 SER A N 1
ATOM 1426 C CA . SER A 1 184 ? -21.984 -8.809 10.857 1.00 96.75 184 SER A CA 1
ATOM 1427 C C . SER A 1 184 ? -21.855 -7.439 11.534 1.00 96.75 184 SER A C 1
ATOM 1429 O O . SER A 1 184 ? -22.866 -6.850 11.909 1.00 96.75 184 SER A O 1
ATOM 1431 N N . GLU A 1 185 ? -20.636 -6.936 11.736 1.00 97.50 185 GLU A N 1
ATOM 1432 C CA . GLU A 1 185 ? -20.378 -5.653 12.397 1.00 97.50 185 GLU A CA 1
ATOM 1433 C C . GLU A 1 185 ? -20.265 -4.480 11.413 1.00 97.50 185 GLU A C 1
ATOM 1435 O O . GLU A 1 185 ? -20.185 -3.336 11.858 1.00 97.50 185 GLU A O 1
ATOM 1440 N N . GLU A 1 186 ? -20.287 -4.731 10.098 1.00 97.88 186 GLU A N 1
ATOM 1441 C CA . GLU A 1 186 ? -20.044 -3.710 9.071 1.00 97.88 186 GLU A CA 1
ATOM 1442 C C . GLU A 1 186 ? -20.910 -2.461 9.255 1.00 97.88 186 GLU A C 1
ATOM 1444 O O . GLU A 1 186 ? -20.383 -1.362 9.433 1.00 97.88 186 GLU A O 1
ATOM 1449 N N . LEU A 1 187 ? -22.236 -2.623 9.248 1.00 98.06 187 LEU A N 1
ATOM 1450 C CA . LEU A 1 187 ? -23.165 -1.491 9.300 1.00 98.06 187 LEU A CA 1
ATOM 1451 C C . LEU A 1 187 ? -23.003 -0.687 10.597 1.00 98.06 187 LEU A C 1
ATOM 1453 O O . LEU A 1 187 ? -22.952 0.541 10.565 1.00 98.06 187 LEU A O 1
ATOM 1457 N N . LEU A 1 188 ? -22.830 -1.383 11.727 1.00 98.06 188 LEU A N 1
ATOM 1458 C CA . LEU A 1 188 ? -22.603 -0.761 13.031 1.00 98.06 188 LEU A CA 1
ATOM 1459 C C . LEU A 1 188 ? -21.339 0.112 13.026 1.00 98.06 188 LEU A C 1
ATOM 1461 O O . LEU A 1 188 ? -21.373 1.248 13.505 1.00 98.06 188 LEU A O 1
ATOM 1465 N N . ILE A 1 189 ? -20.232 -0.414 12.494 1.00 97.94 189 ILE A N 1
ATOM 1466 C CA . ILE A 1 189 ? -18.934 0.269 12.474 1.00 97.94 189 ILE A CA 1
ATOM 1467 C C . ILE A 1 189 ? -18.954 1.443 11.491 1.00 97.94 189 ILE A C 1
ATOM 1469 O O . ILE A 1 189 ? -18.462 2.521 11.825 1.00 97.94 189 ILE A O 1
ATOM 1473 N N . VAL A 1 190 ? -19.530 1.266 10.298 1.00 97.75 190 VAL A N 1
ATOM 1474 C CA . VAL A 1 190 ? -19.643 2.333 9.290 1.00 97.75 190 VAL A CA 1
ATOM 1475 C C . VAL A 1 190 ? -20.459 3.507 9.830 1.00 97.75 190 VAL A C 1
ATOM 1477 O O . VAL A 1 190 ? -20.032 4.655 9.692 1.00 97.75 190 VAL A O 1
ATOM 1480 N N . ASP A 1 191 ? -21.593 3.238 10.480 1.00 97.81 191 ASP A N 1
ATOM 1481 C CA . ASP A 1 191 ? -22.442 4.287 11.049 1.00 97.81 191 ASP A CA 1
ATOM 1482 C C . ASP A 1 191 ? -21.760 5.002 12.218 1.00 97.81 191 ASP A C 1
ATOM 1484 O O . ASP A 1 191 ? -21.736 6.233 12.256 1.00 97.81 191 ASP A O 1
ATOM 1488 N N . TRP A 1 192 ? -21.122 4.253 13.122 1.00 97.56 192 TRP A N 1
ATOM 1489 C CA . TRP A 1 192 ? -20.331 4.836 14.207 1.00 97.56 192 TRP A CA 1
ATOM 1490 C C . TRP A 1 192 ? -19.199 5.733 13.683 1.00 97.56 192 TRP A C 1
ATOM 1492 O O . TRP A 1 192 ? -19.005 6.844 14.185 1.00 97.56 192 TRP A O 1
ATOM 1502 N N . LEU A 1 193 ? -18.475 5.305 12.644 1.00 95.88 193 LEU A N 1
ATOM 1503 C CA . LEU A 1 193 ? -17.409 6.114 12.049 1.00 95.88 193 LEU A CA 1
ATOM 1504 C C . LEU A 1 193 ? -17.942 7.360 11.354 1.00 95.88 193 LEU A C 1
ATOM 1506 O O . LEU A 1 193 ? -17.318 8.417 11.455 1.00 95.88 193 LEU A O 1
ATOM 1510 N N . ARG A 1 194 ? -19.097 7.263 10.690 1.00 95.81 194 ARG A N 1
ATOM 1511 C CA . ARG A 1 194 ? -19.745 8.410 10.049 1.00 95.81 194 ARG A CA 1
ATOM 1512 C C . ARG A 1 194 ? -20.112 9.480 11.075 1.00 95.81 194 ARG A C 1
ATOM 1514 O O . ARG A 1 194 ? -19.841 10.651 10.829 1.00 95.81 194 ARG A O 1
ATOM 1521 N N . GLU A 1 195 ? -20.677 9.075 12.209 1.00 94.94 195 GLU A N 1
ATOM 1522 C CA . GLU A 1 195 ? -21.072 9.969 13.307 1.00 94.94 195 GLU A CA 1
ATOM 1523 C C . GLU A 1 195 ? -19.862 10.565 14.041 1.00 94.94 195 GLU A C 1
ATOM 1525 O O . GLU A 1 195 ? -19.864 11.746 14.379 1.00 94.94 195 GLU A O 1
ATOM 1530 N N . THR A 1 196 ? -18.813 9.766 14.259 1.00 93.94 196 THR A N 1
ATOM 1531 C CA . THR A 1 196 ? -17.681 10.152 15.121 1.00 93.94 196 THR A CA 1
ATOM 1532 C C . THR A 1 196 ? -16.559 10.868 14.366 1.00 93.94 196 THR A C 1
ATOM 1534 O O . THR A 1 196 ? -15.914 11.766 14.907 1.00 93.94 196 THR A O 1
ATOM 1537 N N . PHE A 1 197 ? -16.288 10.466 13.120 1.00 92.44 197 PHE A N 1
ATOM 1538 C CA . PHE A 1 197 ? -15.135 10.940 12.342 1.00 92.44 197 PHE A CA 1
ATOM 1539 C C . PHE A 1 197 ? -15.480 11.398 10.917 1.00 92.44 197 PHE A C 1
ATOM 1541 O O . PHE A 1 197 ? -14.590 11.822 10.176 1.00 92.44 197 PHE A O 1
ATOM 1548 N N . GLY A 1 198 ? -16.754 11.341 10.527 1.00 92.56 198 GLY A N 1
ATOM 1549 C CA . GLY A 1 198 ? -17.243 11.829 9.243 1.00 92.56 198 GLY A CA 1
ATOM 1550 C C . GLY A 1 198 ? -17.208 10.806 8.103 1.00 92.56 198 GLY A C 1
ATOM 1551 O O . GLY A 1 198 ? -16.716 9.680 8.209 1.00 92.56 198 GLY A O 1
ATOM 1552 N N . GLY A 1 199 ? -17.762 11.223 6.962 1.00 92.38 199 GLY A N 1
ATOM 1553 C CA . GLY A 1 199 ? -18.025 10.342 5.819 1.00 92.38 199 GLY A CA 1
ATOM 1554 C C . GLY A 1 199 ? -16.781 9.785 5.121 1.00 92.38 199 GLY A C 1
ATOM 1555 O O . GLY A 1 199 ? -16.856 8.709 4.529 1.00 92.38 199 GLY A O 1
ATOM 1556 N N . GLY A 1 200 ? -15.636 10.472 5.202 1.00 90.94 200 GLY A N 1
ATOM 1557 C CA . GLY A 1 200 ? -14.394 10.030 4.556 1.00 90.94 200 GLY A CA 1
ATOM 1558 C C . GLY A 1 200 ? -13.903 8.691 5.109 1.00 90.94 200 GLY A C 1
ATOM 1559 O O . GLY A 1 200 ? -13.798 7.709 4.377 1.00 90.94 200 GLY A O 1
ATOM 1560 N N . TRP A 1 201 ? -13.683 8.619 6.422 1.00 92.62 201 TRP A N 1
ATOM 1561 C CA . TRP A 1 201 ? -13.249 7.382 7.078 1.00 92.62 201 TRP A CA 1
ATOM 1562 C C . TRP A 1 201 ? -14.336 6.309 7.127 1.00 92.62 201 TRP A C 1
ATOM 1564 O O . TRP A 1 201 ? -14.009 5.131 7.001 1.00 92.62 201 TRP A O 1
ATOM 1574 N N . ALA A 1 202 ? -15.613 6.696 7.210 1.00 95.31 202 ALA A N 1
ATOM 1575 C CA . ALA A 1 202 ? -16.724 5.760 7.032 1.00 95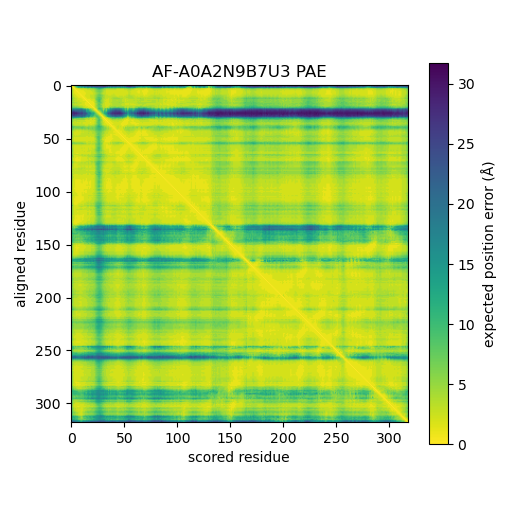.31 202 ALA A CA 1
ATOM 1576 C C . ALA A 1 202 ? -16.675 5.061 5.656 1.00 95.31 202 ALA A C 1
ATOM 1578 O O . ALA A 1 202 ? -16.905 3.859 5.553 1.00 95.31 202 ALA A O 1
ATOM 1579 N N . SER A 1 203 ? -16.319 5.794 4.596 1.00 94.19 203 SER A N 1
ATOM 1580 C CA . SER A 1 203 ? -16.183 5.228 3.247 1.00 94.19 203 SER A CA 1
ATOM 1581 C C . SER A 1 203 ? -14.976 4.296 3.131 1.00 94.19 203 SER A C 1
ATOM 1583 O O . SER A 1 203 ? -15.063 3.234 2.514 1.00 94.19 203 SER A O 1
ATOM 1585 N N . GLU A 1 204 ? -13.848 4.664 3.745 1.00 94.50 204 GLU A N 1
ATOM 1586 C CA . GLU A 1 204 ? -12.657 3.812 3.754 1.00 94.50 204 GLU A CA 1
ATOM 1587 C C . GLU A 1 204 ? -12.886 2.510 4.525 1.00 94.50 204 GLU A C 1
ATOM 1589 O O . GLU A 1 204 ? -12.538 1.446 4.009 1.00 94.50 204 GLU A O 1
ATOM 1594 N N . ILE A 1 205 ? -13.522 2.551 5.704 1.00 96.19 205 ILE A N 1
ATOM 1595 C CA . ILE A 1 205 ? -13.811 1.318 6.443 1.00 96.19 205 ILE A CA 1
ATOM 1596 C C . ILE A 1 205 ? -14.780 0.416 5.676 1.00 96.19 205 ILE A C 1
ATOM 1598 O O . ILE A 1 205 ? -14.549 -0.787 5.621 1.00 96.19 205 ILE A O 1
ATOM 1602 N N . HIS A 1 206 ? -15.795 0.975 5.010 1.00 97.00 206 HIS A N 1
ATOM 1603 C CA . HIS A 1 206 ? -16.774 0.209 4.245 1.00 97.00 206 HIS A CA 1
ATOM 1604 C C . HIS A 1 206 ? -16.072 -0.561 3.125 1.00 97.00 206 HIS A C 1
ATOM 1606 O O . HIS A 1 206 ? -16.252 -1.765 2.964 1.00 97.00 206 HIS A O 1
ATOM 1612 N N . ARG A 1 207 ? -15.134 0.095 2.430 1.00 96.38 207 ARG A N 1
ATOM 1613 C CA . ARG A 1 207 ? -14.286 -0.569 1.436 1.00 96.38 207 ARG A CA 1
ATOM 1614 C C . ARG A 1 207 ? -13.478 -1.730 2.026 1.00 96.38 207 ARG A C 1
ATOM 1616 O O . ARG A 1 207 ? -13.241 -2.700 1.309 1.00 96.38 207 ARG A O 1
ATOM 1623 N N . SER A 1 208 ? -13.056 -1.671 3.291 1.00 97.19 208 SER A N 1
ATOM 1624 C CA . SER A 1 208 ? -12.301 -2.770 3.914 1.00 97.19 208 SER A CA 1
ATOM 1625 C C . SER A 1 208 ? -13.094 -4.080 4.000 1.00 97.19 208 SER A C 1
ATOM 1627 O O . SER A 1 208 ? -12.485 -5.141 3.879 1.00 97.19 208 SER A O 1
ATOM 1629 N N . PHE A 1 209 ? -14.427 -4.013 4.119 1.00 97.56 209 PHE A N 1
ATOM 1630 C CA . PHE A 1 209 ? -15.315 -5.184 4.167 1.00 97.56 209 PHE A CA 1
ATOM 1631 C C . PHE A 1 209 ? -15.501 -5.867 2.807 1.00 97.56 209 PHE A C 1
ATOM 1633 O O . PHE A 1 209 ? -15.851 -7.039 2.750 1.00 97.56 209 PHE A O 1
ATOM 1640 N N . SER A 1 210 ? -15.186 -5.181 1.702 1.00 94.75 210 SER A N 1
ATOM 1641 C CA . SER A 1 210 ? -15.194 -5.776 0.353 1.00 94.75 210 SER A CA 1
ATOM 1642 C C . SER A 1 210 ? -13.971 -6.653 0.047 1.00 94.75 210 SER A C 1
ATOM 1644 O O . SER A 1 210 ? -13.813 -7.135 -1.076 1.00 94.75 210 SER A O 1
ATOM 1646 N N . ARG A 1 211 ? -13.070 -6.822 1.020 1.00 92.38 211 ARG A N 1
ATOM 1647 C CA . ARG A 1 211 ? -11.850 -7.617 0.886 1.00 92.38 211 ARG A CA 1
ATOM 1648 C C . ARG A 1 211 ? -11.950 -8.911 1.654 1.00 92.38 211 ARG A C 1
ATOM 1650 O O . ARG A 1 211 ? -12.585 -8.973 2.700 1.00 92.38 211 ARG A O 1
ATOM 1657 N N . ASP A 1 212 ? -11.247 -9.905 1.133 1.00 90.06 212 ASP A N 1
ATOM 1658 C CA . ASP A 1 212 ? -11.163 -11.222 1.732 1.00 90.06 212 ASP A CA 1
ATOM 1659 C C . ASP A 1 212 ? -9.691 -11.590 2.012 1.00 90.06 212 ASP A C 1
ATOM 1661 O O . ASP A 1 212 ? -8.911 -11.727 1.060 1.00 90.06 212 ASP A O 1
ATOM 1665 N N . PRO A 1 213 ? -9.273 -11.685 3.292 1.00 94.31 213 PRO A N 1
ATOM 1666 C CA . PRO A 1 213 ? -10.048 -11.335 4.490 1.00 94.31 213 PRO A CA 1
ATOM 1667 C C . PRO A 1 213 ? -10.245 -9.811 4.638 1.00 94.31 213 PRO A C 1
ATOM 1669 O O . PRO A 1 213 ? -9.554 -9.018 3.990 1.00 94.31 213 PRO A O 1
ATOM 1672 N N . ILE A 1 214 ? -11.153 -9.394 5.534 1.00 97.75 214 ILE A N 1
ATOM 1673 C CA . ILE A 1 214 ? -11.443 -7.970 5.802 1.00 97.75 214 ILE A CA 1
ATOM 1674 C C . ILE A 1 214 ? -10.146 -7.218 6.135 1.00 97.75 214 ILE A C 1
ATOM 1676 O O . ILE A 1 214 ? -9.344 -7.666 6.965 1.00 97.75 214 ILE A O 1
ATOM 1680 N N . SER A 1 215 ? -9.943 -6.066 5.487 1.00 97.44 215 SER A N 1
ATOM 1681 C CA . SER A 1 215 ? -8.676 -5.323 5.520 1.00 97.44 215 SER A CA 1
ATOM 1682 C C . SER A 1 215 ? -8.621 -4.221 6.580 1.00 97.44 215 SER A C 1
ATOM 1684 O O . SER A 1 215 ? -8.149 -3.105 6.336 1.00 97.44 215 SER A O 1
ATOM 1686 N N . SER A 1 216 ? -9.148 -4.509 7.763 1.00 97.88 216 SER A N 1
ATOM 1687 C CA . SER A 1 216 ? -9.143 -3.582 8.887 1.00 97.88 216 SER A CA 1
ATOM 1688 C C . SER A 1 216 ? -9.046 -4.307 10.221 1.00 97.88 216 SER A C 1
ATOM 1690 O O . SER A 1 216 ? -9.267 -5.512 10.325 1.00 97.88 216 SER A O 1
ATOM 1692 N N . VAL A 1 217 ? -8.679 -3.543 11.239 1.00 97.88 217 VAL A N 1
ATOM 1693 C CA . VAL A 1 217 ? -8.596 -3.945 12.637 1.00 97.88 217 VAL A CA 1
ATOM 1694 C C . VAL A 1 217 ? -9.339 -2.894 13.452 1.00 97.88 217 VAL A C 1
ATOM 1696 O O . VAL A 1 217 ? -9.270 -1.702 13.151 1.00 97.88 217 VAL A O 1
ATOM 1699 N N . ILE A 1 218 ? -10.053 -3.330 14.481 1.00 97.38 218 ILE A N 1
ATOM 1700 C CA . ILE A 1 218 ? -10.823 -2.486 15.389 1.00 97.38 218 ILE A CA 1
ATOM 1701 C C . ILE A 1 218 ? -10.386 -2.700 16.835 1.00 97.38 218 ILE A C 1
ATOM 1703 O O . ILE A 1 218 ? -9.876 -3.762 17.196 1.00 97.38 218 ILE A O 1
ATOM 1707 N N . VAL A 1 219 ? -10.625 -1.684 17.661 1.00 96.75 219 VAL A N 1
ATOM 1708 C CA . VAL A 1 219 ? -10.531 -1.766 19.119 1.00 96.75 219 VAL A CA 1
ATOM 1709 C C . VAL A 1 219 ? -11.935 -1.856 19.698 1.00 96.75 219 VAL A C 1
ATOM 1711 O O . VAL A 1 219 ? -12.756 -0.968 19.455 1.00 96.75 219 VAL A O 1
ATOM 1714 N N . VAL A 1 220 ? -12.182 -2.882 20.512 1.00 96.50 220 VAL A N 1
ATOM 1715 C CA . VAL A 1 220 ? -13.490 -3.142 21.119 1.00 96.50 220 VAL A CA 1
ATOM 1716 C C . VAL A 1 220 ? -13.384 -3.325 22.632 1.00 96.50 220 VAL A C 1
ATOM 1718 O O . VAL A 1 220 ? -12.555 -4.097 23.107 1.00 96.50 220 VAL A O 1
ATOM 1721 N N . ASP A 1 221 ? -14.264 -2.669 23.384 1.00 96.12 221 ASP A N 1
ATOM 1722 C CA . ASP A 1 221 ? -14.480 -2.903 24.813 1.00 96.12 221 ASP A CA 1
ATOM 1723 C C . ASP A 1 221 ? -15.225 -4.235 25.032 1.00 96.12 221 ASP A C 1
ATOM 1725 O O . ASP A 1 221 ? -16.254 -4.537 24.400 1.00 96.12 221 ASP A O 1
ATOM 1729 N N . ARG A 1 222 ? -14.688 -5.081 25.914 1.00 95.25 222 ARG A N 1
ATOM 1730 C CA . ARG A 1 222 ? -15.246 -6.410 26.202 1.00 95.25 222 ARG A CA 1
ATOM 1731 C C . ARG A 1 222 ? -16.479 -6.352 27.092 1.00 95.25 222 ARG A C 1
ATOM 1733 O O . ARG A 1 222 ? -17.186 -7.361 27.165 1.00 95.25 222 ARG A O 1
ATOM 1740 N N . ASN A 1 223 ? -16.766 -5.216 27.727 1.00 95.75 223 ASN A N 1
ATOM 1741 C CA . ASN A 1 223 ? -17.978 -5.061 28.512 1.00 95.75 223 ASN A CA 1
ATOM 1742 C C . ASN A 1 223 ? -19.217 -5.107 27.600 1.00 95.75 223 ASN A C 1
ATOM 1744 O O . ASN A 1 223 ? -19.512 -4.168 26.863 1.00 95.75 223 ASN A O 1
ATOM 1748 N N . LYS A 1 224 ? -19.950 -6.224 27.659 1.00 94.44 224 LYS A N 1
ATOM 1749 C CA . LYS A 1 224 ? -21.158 -6.464 26.856 1.00 94.44 224 LYS A CA 1
ATOM 1750 C C . LYS A 1 224 ? -22.385 -5.690 27.348 1.00 94.44 224 LYS A C 1
ATOM 1752 O O . LYS A 1 224 ? -23.387 -5.684 26.643 1.00 94.44 224 LYS A O 1
ATOM 1757 N N . GLU A 1 225 ? -22.315 -5.071 28.523 1.00 96.62 225 GLU A N 1
ATOM 1758 C CA . GLU A 1 225 ? -23.393 -4.246 29.080 1.00 96.62 225 GLU A CA 1
ATOM 1759 C C . GLU A 1 225 ? -23.422 -2.844 28.457 1.00 96.62 225 GLU A C 1
ATOM 1761 O O . GLU A 1 225 ? -24.454 -2.177 28.482 1.00 96.62 225 GLU A O 1
ATOM 1766 N N . LEU A 1 226 ? -22.304 -2.400 27.870 1.00 95.06 226 LEU A N 1
ATOM 1767 C CA . LEU A 1 226 ? -22.241 -1.139 27.140 1.00 95.06 226 LEU A CA 1
ATOM 1768 C C . LEU A 1 226 ? -23.050 -1.223 25.835 1.00 95.06 226 LEU A C 1
ATOM 1770 O O . LEU A 1 226 ? -23.024 -2.263 25.160 1.00 95.06 226 LEU A O 1
ATOM 1774 N N . PRO A 1 227 ? -23.692 -0.119 25.412 1.00 96.12 227 PRO A N 1
ATOM 1775 C CA . PRO A 1 227 ? -24.271 -0.020 24.079 1.00 96.12 227 PRO A CA 1
ATOM 1776 C C . PRO A 1 227 ? -23.251 -0.406 22.991 1.00 96.12 227 PRO A C 1
ATOM 1778 O O . PRO A 1 227 ? -22.072 -0.070 23.116 1.00 96.12 227 PRO A O 1
ATOM 1781 N N . PRO A 1 228 ? -23.655 -1.080 21.895 1.00 94.50 228 PRO A N 1
ATOM 1782 C CA . PRO A 1 228 ? -22.711 -1.594 20.900 1.00 94.50 228 PRO A CA 1
ATOM 1783 C C . PRO A 1 228 ? -21.745 -0.550 20.322 1.00 94.50 228 PRO A C 1
ATOM 1785 O O . PRO A 1 228 ? -20.565 -0.847 20.163 1.00 94.50 228 PRO A O 1
ATOM 1788 N N . LYS A 1 229 ? -22.220 0.673 20.046 1.00 94.88 229 LYS A N 1
ATOM 1789 C CA . LYS A 1 229 ? -21.369 1.767 19.547 1.00 94.88 229 LYS A CA 1
ATOM 1790 C C . LYS A 1 229 ? -20.362 2.247 20.596 1.00 94.88 229 LYS A C 1
ATOM 1792 O O . LYS A 1 229 ? -19.214 2.495 20.250 1.00 94.88 229 LYS A O 1
ATOM 1797 N N . ASP A 1 230 ? -20.748 2.280 21.869 1.00 94.44 230 ASP A N 1
ATOM 1798 C CA . ASP A 1 230 ? -19.891 2.720 22.983 1.00 94.44 230 ASP A CA 1
ATOM 1799 C C . ASP A 1 230 ? -18.755 1.731 23.278 1.00 94.44 230 ASP A C 1
ATOM 1801 O O . ASP A 1 230 ? -17.797 2.048 23.987 1.00 94.44 230 ASP A O 1
ATOM 1805 N N . ARG A 1 231 ? -18.848 0.519 22.719 1.00 95.88 231 ARG A N 1
ATOM 1806 C CA . ARG A 1 231 ? -17.781 -0.480 22.759 1.00 95.88 231 ARG A CA 1
ATOM 1807 C C . ARG A 1 231 ? -16.722 -0.250 21.686 1.00 95.88 231 ARG A C 1
ATOM 1809 O O . ARG A 1 231 ? -15.646 -0.821 21.810 1.00 95.88 231 ARG A O 1
ATOM 1816 N N . LEU A 1 232 ? -16.982 0.544 20.647 1.00 96.44 232 LEU A N 1
ATOM 1817 C CA . LEU A 1 232 ? -16.022 0.815 19.574 1.00 96.44 232 LEU A CA 1
ATOM 1818 C C . LEU A 1 232 ? -15.112 1.981 19.971 1.00 96.44 232 LEU A C 1
ATOM 1820 O O . LEU A 1 232 ? -15.564 3.106 20.169 1.00 96.44 232 LEU A O 1
ATOM 1824 N N . LEU A 1 233 ? -13.809 1.715 20.080 1.00 95.25 233 LEU A N 1
ATOM 1825 C CA . LEU A 1 233 ? -12.838 2.701 20.572 1.00 95.25 233 LEU A CA 1
ATOM 1826 C C . LEU A 1 233 ? -11.844 3.164 19.507 1.00 95.25 233 LEU A C 1
ATOM 1828 O O . LEU A 1 233 ? -11.139 4.156 19.700 1.00 95.25 233 LEU A O 1
ATOM 1832 N N . GLY A 1 234 ? -11.770 2.472 18.375 1.00 94.81 234 GLY A N 1
ATOM 1833 C CA . GLY A 1 234 ? -10.842 2.829 17.319 1.00 94.81 234 GLY A CA 1
ATOM 1834 C C . GLY A 1 234 ? -10.779 1.822 16.192 1.00 94.81 234 GLY A C 1
ATOM 1835 O O . GLY A 1 234 ? -11.321 0.723 16.290 1.00 94.81 234 GLY A O 1
ATOM 1836 N N . PHE A 1 235 ? -10.101 2.216 15.123 1.00 96.31 235 PHE A N 1
ATOM 1837 C CA . PHE A 1 235 ? -9.917 1.384 13.948 1.00 96.31 235 PHE A CA 1
ATOM 1838 C C . PHE A 1 235 ? -8.658 1.769 13.173 1.00 96.31 235 PHE A C 1
ATOM 1840 O O . PHE A 1 235 ? -8.162 2.900 13.254 1.00 96.31 235 PHE A O 1
ATOM 1847 N N . LEU A 1 236 ? -8.171 0.808 12.399 1.00 96.31 236 LEU A N 1
ATOM 1848 C CA . LEU A 1 236 ? -7.119 0.985 11.421 1.00 96.31 236 LEU A CA 1
ATOM 1849 C C . LEU A 1 236 ? -7.424 0.129 10.193 1.00 96.31 236 LEU A C 1
ATOM 1851 O O . LEU A 1 236 ? -7.690 -1.061 10.330 1.00 96.31 236 LEU A O 1
ATOM 1855 N N . ALA A 1 237 ? -7.384 0.718 9.002 1.00 96.94 237 ALA A N 1
ATOM 1856 C CA . ALA A 1 237 ? -7.607 -0.007 7.755 1.00 96.94 237 ALA A CA 1
ATOM 1857 C C . ALA A 1 237 ? -6.406 0.081 6.807 1.00 96.94 237 ALA A C 1
ATOM 1859 O O . ALA A 1 237 ? -5.708 1.099 6.756 1.00 96.94 237 ALA A O 1
ATOM 1860 N N . TYR A 1 238 ? -6.191 -0.993 6.046 1.00 97.44 238 TYR A N 1
ATOM 1861 C CA . TYR A 1 238 ? -5.180 -1.083 4.997 1.00 97.44 238 TYR A CA 1
ATOM 1862 C C . TYR A 1 238 ? -5.806 -1.336 3.626 1.00 97.44 238 TYR A C 1
ATOM 1864 O O . TYR A 1 238 ? -6.935 -1.814 3.498 1.00 97.44 238 TYR A O 1
ATOM 1872 N N . ASP A 1 239 ? -5.069 -0.962 2.583 1.00 96.38 239 ASP A N 1
ATOM 1873 C CA . ASP A 1 239 ? -5.476 -0.972 1.181 1.00 96.38 239 ASP A CA 1
ATOM 1874 C C . ASP A 1 239 ? -6.731 -0.121 0.868 1.00 96.38 239 ASP A C 1
ATOM 1876 O O . ASP A 1 239 ? -7.228 -0.131 -0.258 1.00 96.38 239 ASP A O 1
ATOM 1880 N N . THR A 1 240 ? -7.310 0.628 1.809 1.00 94.88 240 THR A N 1
ATOM 1881 C CA . THR A 1 240 ? -8.591 1.337 1.621 1.00 94.88 240 THR A CA 1
ATOM 1882 C C . THR A 1 240 ? -8.467 2.581 0.752 1.00 94.88 240 THR A C 1
ATOM 1884 O O . THR A 1 240 ? -9.149 2.647 -0.269 1.00 94.88 240 THR A O 1
ATOM 1887 N N . ALA A 1 241 ? -7.578 3.524 1.073 1.00 93.06 241 ALA A N 1
ATOM 1888 C CA . ALA A 1 241 ? -7.370 4.692 0.213 1.00 93.06 241 ALA A CA 1
ATOM 1889 C C . ALA A 1 241 ? -6.656 4.315 -1.093 1.00 93.06 241 ALA A C 1
ATOM 1891 O O . ALA A 1 241 ? -7.074 4.709 -2.183 1.00 93.06 241 ALA A O 1
ATOM 1892 N N . ARG A 1 242 ? -5.571 3.543 -0.980 1.00 95.56 242 ARG A N 1
ATOM 1893 C CA . ARG A 1 242 ? -4.739 3.028 -2.077 1.00 95.56 242 ARG A CA 1
ATOM 1894 C C . ARG A 1 242 ? -4.113 1.705 -1.655 1.00 95.56 242 ARG A C 1
ATOM 1896 O O . ARG A 1 242 ? -3.924 1.466 -0.465 1.00 95.56 242 ARG A O 1
ATOM 1903 N N . LEU A 1 243 ? -3.778 0.860 -2.627 1.00 96.88 243 LEU A N 1
ATOM 1904 C CA . LEU A 1 243 ? -3.067 -0.390 -2.362 1.00 96.88 243 LEU A CA 1
ATOM 1905 C C . LEU A 1 243 ? -1.657 -0.107 -1.821 1.00 96.88 243 LEU A C 1
ATOM 1907 O O . LEU A 1 243 ? -0.998 0.843 -2.254 1.00 96.88 243 LEU A O 1
ATOM 1911 N N . GLY A 1 244 ? -1.203 -0.929 -0.877 1.00 96.44 244 GLY A N 1
ATOM 1912 C CA . GLY A 1 244 ? 0.067 -0.767 -0.169 1.00 96.44 244 GLY A CA 1
ATOM 1913 C C . GLY A 1 244 ? 0.016 0.215 1.008 1.00 96.44 244 GLY A C 1
ATOM 1914 O O . GLY A 1 244 ? 1.044 0.430 1.648 1.00 96.44 244 GLY A O 1
ATOM 1915 N N . MET A 1 245 ? -1.138 0.830 1.303 1.00 96.50 245 MET A N 1
ATOM 1916 C CA . MET A 1 245 ? -1.248 1.883 2.322 1.00 96.50 245 MET A CA 1
ATOM 1917 C C . MET A 1 245 ? -2.067 1.483 3.548 1.00 96.50 245 MET A C 1
ATOM 1919 O O . MET A 1 245 ? -3.036 0.741 3.440 1.00 96.50 245 MET A O 1
ATOM 1923 N N . LEU A 1 246 ? -1.710 2.057 4.697 1.00 95.19 246 LEU A N 1
ATOM 1924 C CA . LEU A 1 246 ? -2.480 2.089 5.943 1.00 95.19 246 LEU A CA 1
ATOM 1925 C C . LEU A 1 246 ? -2.902 3.548 6.176 1.00 95.19 246 LEU A C 1
ATOM 1927 O O . LEU A 1 246 ? -2.102 4.355 6.647 1.00 95.19 246 LEU A O 1
ATOM 1931 N N . SER A 1 247 ? -4.116 3.928 5.777 1.00 82.94 247 SER A N 1
ATOM 1932 C CA . SER A 1 247 ? -4.496 5.346 5.605 1.00 82.94 247 SER A CA 1
ATOM 1933 C C . SER A 1 247 ? -5.584 5.853 6.549 1.00 82.94 247 SER A C 1
ATOM 1935 O O . SER A 1 247 ? -5.654 7.054 6.808 1.00 82.94 247 SER A O 1
ATOM 1937 N N . ALA A 1 248 ? -6.417 4.969 7.094 1.00 83.50 248 ALA A N 1
ATOM 1938 C CA . ALA A 1 248 ? -7.515 5.358 7.969 1.00 83.50 248 ALA A CA 1
ATOM 1939 C C . ALA A 1 248 ? -7.243 4.857 9.384 1.00 83.50 248 ALA A C 1
ATOM 1941 O O . ALA A 1 248 ? -7.484 3.691 9.677 1.00 83.50 248 ALA A O 1
ATOM 1942 N N . ILE A 1 249 ? -6.698 5.738 10.228 1.00 87.94 249 ILE A N 1
ATOM 1943 C CA . ILE A 1 249 ? -6.394 5.468 11.636 1.00 87.94 249 ILE A CA 1
ATOM 1944 C C . ILE A 1 249 ? -7.160 6.426 12.541 1.00 87.94 249 ILE A C 1
ATOM 1946 O O . ILE A 1 249 ? -7.024 7.649 12.423 1.00 87.94 249 ILE A O 1
ATOM 1950 N N . ALA A 1 250 ? -7.914 5.886 13.494 1.00 87.25 250 ALA A N 1
ATOM 1951 C CA . ALA A 1 250 ? -8.536 6.699 14.526 1.00 87.25 250 ALA A CA 1
ATOM 1952 C C . ALA A 1 250 ? -8.683 5.959 15.847 1.00 87.25 250 ALA A C 1
ATOM 1954 O O . ALA A 1 250 ? -8.952 4.763 15.895 1.00 87.25 250 ALA A O 1
ATOM 1955 N N . LEU A 1 251 ? -8.580 6.738 16.916 1.00 90.31 251 LEU A N 1
ATOM 1956 C CA . LEU A 1 251 ? -9.022 6.387 18.255 1.00 90.31 251 LEU A CA 1
ATOM 1957 C C . LEU A 1 251 ? -10.042 7.441 18.701 1.00 90.31 251 LEU A C 1
ATOM 1959 O O . LEU A 1 251 ? -9.907 8.623 18.333 1.00 90.31 251 LEU A O 1
ATOM 1963 N N . VAL A 1 252 ? -11.042 7.036 19.484 1.00 90.38 252 VAL A N 1
ATOM 1964 C CA . VAL A 1 252 ? -12.036 7.959 20.058 1.00 90.38 252 VAL A CA 1
ATOM 1965 C C . VAL A 1 252 ? -11.362 8.981 20.980 1.00 90.38 252 VAL A C 1
ATOM 1967 O O . VAL A 1 252 ? -10.357 8.642 21.618 1.00 90.38 252 VAL A O 1
ATOM 1970 N N . PRO A 1 253 ? -11.847 10.235 21.042 1.00 83.62 253 PRO A N 1
ATOM 1971 C CA . PRO A 1 253 ? -11.201 11.313 21.795 1.00 83.62 253 PRO A CA 1
ATOM 1972 C C . PRO A 1 253 ? -10.855 10.960 23.245 1.00 83.62 253 PRO A C 1
ATOM 1974 O O . PRO A 1 253 ? -9.782 11.323 23.725 1.00 83.62 253 PRO A O 1
ATOM 1977 N N . GLU A 1 254 ? -11.708 10.189 23.915 1.00 81.38 254 GLU A N 1
ATOM 1978 C CA . GLU A 1 254 ? -11.593 9.818 25.328 1.00 81.38 254 GLU A CA 1
ATOM 1979 C C . GLU A 1 254 ? -10.380 8.921 25.604 1.00 81.38 254 GLU A C 1
ATOM 1981 O O . GLU A 1 254 ? -9.902 8.857 26.737 1.00 81.38 254 GLU A O 1
ATOM 1986 N N . THR A 1 255 ? -9.863 8.244 24.575 1.00 78.12 255 THR A N 1
ATOM 1987 C CA . THR A 1 255 ? -8.692 7.358 24.669 1.00 78.12 255 THR A CA 1
ATOM 1988 C C . THR A 1 255 ? -7.380 8.041 24.264 1.00 78.12 255 THR A C 1
ATOM 1990 O O . THR A 1 255 ? -6.303 7.491 24.495 1.00 78.12 255 THR A O 1
ATOM 1993 N N . ARG A 1 256 ? -7.427 9.253 23.690 1.00 74.19 256 ARG A N 1
ATOM 1994 C CA . ARG A 1 256 ? -6.237 9.953 23.172 1.00 74.19 256 ARG A CA 1
ATOM 1995 C C . ARG A 1 256 ? -5.383 10.543 24.295 1.00 74.19 256 ARG A C 1
ATOM 1997 O O . ARG A 1 256 ? -5.905 11.059 25.276 1.00 74.19 256 ARG A O 1
ATOM 2004 N N . GLY A 1 257 ? -4.058 10.515 24.118 1.00 63.44 257 GLY A N 1
ATOM 2005 C CA . GLY A 1 257 ? -3.098 11.223 24.981 1.00 63.44 257 GLY A CA 1
ATOM 2006 C C . GLY A 1 257 ? -2.947 10.676 26.405 1.00 63.44 257 GLY A C 1
ATOM 2007 O O . GLY A 1 257 ? -2.238 11.281 27.202 1.00 63.44 257 GLY A O 1
ATOM 2008 N N . ARG A 1 258 ? -3.599 9.552 26.729 1.00 66.56 258 ARG A N 1
ATOM 2009 C CA . ARG A 1 258 ? -3.544 8.922 28.057 1.00 66.56 258 ARG A C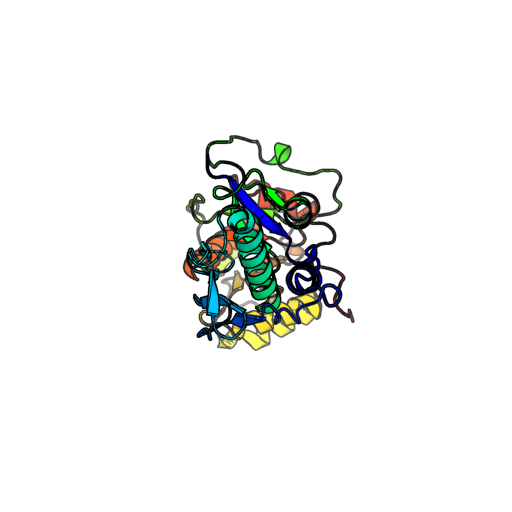A 1
ATOM 2010 C C . ARG A 1 258 ? -2.508 7.807 28.121 1.00 66.56 258 ARG A C 1
ATOM 2012 O O . ARG A 1 258 ? -1.683 7.790 29.023 1.00 66.56 258 ARG A O 1
ATOM 2019 N N . ASP A 1 259 ? -2.553 6.902 27.147 1.00 75.19 259 ASP A N 1
ATOM 2020 C CA . ASP A 1 259 ? -1.681 5.734 27.051 1.00 75.19 259 ASP A CA 1
ATOM 2021 C C . ASP A 1 259 ? -1.427 5.400 25.570 1.00 75.19 259 ASP A C 1
ATOM 2023 O O . ASP A 1 259 ? -2.356 5.361 24.761 1.00 75.19 259 ASP A O 1
ATOM 2027 N N . LEU A 1 260 ? -0.160 5.186 25.204 1.00 82.50 260 LEU A N 1
ATOM 2028 C CA . LEU A 1 260 ? 0.246 4.822 23.843 1.00 82.50 260 LEU A CA 1
ATOM 2029 C C . LEU A 1 260 ? 0.054 3.328 23.549 1.00 82.50 260 LEU A C 1
ATOM 2031 O O . LEU A 1 260 ? 0.108 2.940 22.378 1.00 82.50 260 LEU A O 1
ATOM 2035 N N . SER A 1 261 ? -0.165 2.496 24.572 1.00 85.81 261 SER A N 1
ATOM 2036 C CA . SER A 1 261 ? -0.302 1.042 24.445 1.00 85.81 261 SER A CA 1
ATOM 2037 C C . SER A 1 261 ? -1.411 0.658 23.468 1.00 85.81 261 SER A C 1
ATOM 2039 O O . SER A 1 261 ? -1.200 -0.196 22.610 1.00 85.81 261 SER A O 1
ATOM 2041 N N . LEU A 1 262 ? -2.548 1.358 23.517 1.00 88.44 262 LEU A N 1
ATOM 2042 C CA . LEU A 1 262 ? -3.685 1.061 22.660 1.00 88.44 262 LEU A CA 1
ATOM 2043 C C . LEU A 1 262 ? -3.415 1.389 21.188 1.00 88.44 262 LEU A C 1
ATOM 2045 O O . LEU A 1 262 ? -3.688 0.574 20.309 1.00 88.44 262 LEU A O 1
ATOM 2049 N N . ALA A 1 263 ? -2.852 2.570 20.917 1.00 89.12 263 ALA A N 1
ATOM 2050 C CA . ALA A 1 263 ? -2.459 2.952 19.564 1.00 89.12 263 ALA A CA 1
ATOM 2051 C C . ALA A 1 263 ? -1.398 1.991 19.009 1.00 89.12 263 ALA A C 1
ATOM 2053 O O . ALA A 1 263 ? -1.493 1.563 17.862 1.00 89.12 263 ALA A O 1
ATOM 2054 N N . THR A 1 264 ? -0.425 1.617 19.843 1.00 89.75 264 THR A N 1
ATOM 2055 C CA . THR A 1 264 ? 0.635 0.667 19.485 1.00 89.75 264 THR A CA 1
ATOM 2056 C C . THR A 1 264 ? 0.046 -0.705 19.162 1.00 89.75 264 THR A C 1
ATOM 2058 O O . THR A 1 264 ? 0.345 -1.244 18.106 1.00 89.75 264 THR A O 1
ATOM 2061 N N . ALA A 1 265 ? -0.853 -1.238 19.994 1.00 91.81 265 ALA A N 1
ATOM 2062 C CA . ALA A 1 265 ? -1.512 -2.520 19.744 1.00 91.81 265 ALA A CA 1
ATOM 2063 C C . ALA A 1 265 ? -2.338 -2.514 18.451 1.00 91.81 265 ALA A C 1
ATOM 2065 O O . ALA A 1 265 ? -2.239 -3.450 17.661 1.00 91.81 265 ALA A O 1
ATOM 2066 N N . LEU A 1 266 ? -3.095 -1.442 18.195 1.00 94.00 266 LEU A N 1
ATOM 2067 C CA . LEU A 1 266 ? -3.872 -1.284 16.964 1.00 94.00 266 LEU A CA 1
ATOM 2068 C C . LEU A 1 266 ? -2.986 -1.258 15.709 1.00 94.00 266 LEU A C 1
ATOM 2070 O O . LEU A 1 266 ? -3.294 -1.924 14.720 1.00 94.00 266 LEU A O 1
ATOM 2074 N N . ILE A 1 267 ? -1.892 -0.491 15.742 1.00 93.75 267 ILE A N 1
ATOM 2075 C CA . ILE A 1 267 ? -0.951 -0.389 14.620 1.00 93.75 267 ILE A CA 1
ATOM 2076 C C . ILE A 1 267 ? -0.226 -1.720 14.408 1.00 93.75 267 ILE A C 1
ATOM 2078 O O . ILE A 1 267 ? -0.191 -2.207 13.283 1.00 93.75 267 ILE A O 1
ATOM 2082 N N . GLU A 1 268 ? 0.305 -2.327 15.469 1.00 93.75 268 GLU A N 1
ATOM 2083 C CA . GLU A 1 268 ? 1.011 -3.611 15.425 1.00 93.75 268 GLU A CA 1
ATOM 2084 C C . GLU A 1 268 ? 0.131 -4.719 14.829 1.00 93.75 268 GLU A C 1
ATOM 2086 O O . GLU A 1 268 ? 0.564 -5.422 13.915 1.00 93.75 268 GLU A O 1
ATOM 2091 N N . GLU A 1 269 ? -1.118 -4.841 15.290 1.00 95.75 269 GLU A N 1
ATOM 2092 C CA . GLU A 1 269 ? -2.045 -5.854 14.782 1.00 95.75 269 GLU A CA 1
ATOM 2093 C C . GLU A 1 269 ? -2.396 -5.609 13.312 1.00 95.75 269 GLU A C 1
ATOM 2095 O O . GLU A 1 269 ? -2.372 -6.534 12.503 1.00 95.75 269 GLU A O 1
ATOM 2100 N N . CYS A 1 270 ? -2.639 -4.358 12.912 1.00 96.19 270 CYS A N 1
ATOM 2101 C CA . CYS A 1 270 ? -2.895 -4.060 11.505 1.00 96.19 270 CYS A CA 1
ATOM 2102 C C . CYS A 1 270 ? -1.676 -4.336 10.615 1.00 96.19 270 CYS A C 1
ATOM 2104 O O . CYS A 1 270 ? -1.830 -4.854 9.514 1.00 96.19 270 CYS A O 1
ATOM 2106 N N . LEU A 1 271 ? -0.458 -4.036 11.078 1.00 95.94 271 LEU A N 1
ATOM 2107 C CA . LEU A 1 271 ? 0.771 -4.364 10.351 1.00 95.94 271 LEU A CA 1
ATOM 2108 C C . LEU A 1 271 ? 0.946 -5.880 10.202 1.00 95.94 271 LEU A C 1
ATOM 2110 O O . LEU A 1 271 ? 1.334 -6.352 9.131 1.00 95.94 271 LEU A O 1
ATOM 2114 N N . ARG A 1 272 ? 0.620 -6.648 11.248 1.00 96.06 272 ARG A N 1
ATOM 2115 C CA . ARG A 1 272 ? 0.625 -8.116 11.224 1.00 96.06 272 ARG A CA 1
ATOM 2116 C C . ARG A 1 272 ? -0.360 -8.651 10.187 1.00 96.06 272 ARG A C 1
ATOM 2118 O O . ARG A 1 272 ? 0.028 -9.476 9.362 1.00 96.06 272 ARG A O 1
ATOM 2125 N N . GLU A 1 273 ? -1.585 -8.134 10.175 1.00 96.50 273 GLU A N 1
ATOM 2126 C CA . GLU A 1 273 ? -2.628 -8.536 9.226 1.00 96.50 273 GLU A CA 1
ATOM 2127 C C . GLU A 1 273 ? -2.316 -8.106 7.785 1.00 96.50 273 GLU A C 1
ATOM 2129 O O . GLU A 1 273 ? -2.471 -8.886 6.844 1.00 96.50 273 GLU A O 1
ATOM 2134 N N . ALA A 1 274 ? -1.786 -6.896 7.597 1.00 96.81 274 ALA A N 1
ATOM 2135 C CA . ALA A 1 274 ? -1.323 -6.405 6.305 1.00 96.81 274 ALA A CA 1
ATOM 2136 C C . ALA A 1 274 ? -0.208 -7.302 5.742 1.00 96.81 274 ALA A C 1
ATOM 2138 O O . ALA A 1 274 ? -0.300 -7.758 4.598 1.00 96.81 274 ALA A O 1
ATOM 2139 N N . ARG A 1 275 ? 0.803 -7.640 6.554 1.00 96.50 275 ARG A N 1
ATOM 2140 C CA . ARG A 1 275 ? 1.859 -8.589 6.174 1.00 96.50 275 ARG A CA 1
ATOM 2141 C C . ARG A 1 275 ? 1.292 -9.975 5.858 1.00 96.50 275 ARG A C 1
ATOM 2143 O O . ARG A 1 275 ? 1.668 -10.556 4.843 1.00 96.50 275 ARG A O 1
ATOM 2150 N N . ALA A 1 276 ? 0.376 -10.490 6.680 1.00 95.56 276 ALA A N 1
ATOM 2151 C CA . ALA A 1 276 ? -0.274 -11.784 6.458 1.00 95.56 276 ALA A CA 1
ATOM 2152 C C . ALA A 1 276 ? -1.102 -11.820 5.160 1.00 95.56 276 ALA A C 1
ATOM 2154 O O . ALA A 1 276 ? -1.178 -12.862 4.516 1.00 95.56 276 ALA A O 1
ATOM 2155 N N . SER A 1 277 ? -1.625 -10.673 4.705 1.00 95.38 277 SER A N 1
ATOM 2156 C CA . SER A 1 277 ? -2.276 -10.542 3.391 1.00 95.38 277 SER A CA 1
ATOM 2157 C C . SER A 1 277 ? -1.308 -10.654 2.199 1.00 95.38 277 SER A C 1
ATOM 2159 O O . SER A 1 277 ? -1.721 -10.544 1.044 1.00 95.38 277 SER A O 1
ATOM 2161 N N . GLY A 1 278 ? -0.006 -10.810 2.451 1.00 95.12 278 GLY A N 1
ATOM 2162 C CA . GLY A 1 278 ? 1.037 -10.930 1.436 1.00 95.12 278 GLY A CA 1
ATOM 2163 C C . GLY A 1 278 ? 1.675 -9.606 1.018 1.00 95.12 278 GLY A C 1
ATOM 2164 O O . GLY A 1 278 ? 2.404 -9.590 0.031 1.00 95.12 278 GLY A O 1
ATOM 2165 N N . MET A 1 279 ? 1.414 -8.489 1.711 1.00 96.12 279 MET A N 1
ATOM 2166 C CA . MET A 1 279 ? 2.164 -7.244 1.482 1.00 96.12 279 MET A CA 1
ATOM 2167 C C . MET A 1 279 ? 3.637 -7.435 1.853 1.00 96.12 279 MET A C 1
ATOM 2169 O O . MET A 1 279 ? 3.958 -8.048 2.870 1.00 96.12 279 MET A O 1
ATOM 2173 N N . THR A 1 280 ? 4.534 -6.852 1.062 1.00 94.31 280 THR A N 1
ATOM 2174 C CA . THR A 1 280 ? 5.980 -6.817 1.346 1.00 94.31 280 THR A CA 1
ATOM 2175 C C . THR A 1 280 ? 6.428 -5.530 2.019 1.00 94.31 280 THR A C 1
ATOM 2177 O O . THR A 1 280 ? 7.494 -5.490 2.626 1.00 94.31 280 THR A O 1
ATOM 2180 N N . TYR A 1 281 ? 5.602 -4.496 1.950 1.00 96.88 281 TYR A N 1
ATOM 2181 C CA . TYR A 1 281 ? 5.779 -3.231 2.638 1.00 96.88 281 TYR A CA 1
ATOM 2182 C C . TYR A 1 281 ? 4.416 -2.621 2.945 1.00 96.88 281 TYR A C 1
ATOM 2184 O O . TYR A 1 281 ? 3.390 -3.028 2.393 1.00 96.88 281 TYR A O 1
ATOM 2192 N N . ALA A 1 282 ? 4.425 -1.603 3.793 1.00 97.00 282 ALA A N 1
ATOM 2193 C CA . ALA A 1 282 ? 3.282 -0.744 4.031 1.00 97.00 282 ALA A CA 1
ATOM 2194 C C . ALA A 1 282 ? 3.718 0.722 4.070 1.00 97.00 282 ALA A C 1
ATOM 2196 O O . ALA A 1 282 ? 4.832 1.047 4.488 1.00 97.00 282 ALA A O 1
ATOM 2197 N N . VAL A 1 283 ? 2.814 1.609 3.655 1.00 96.94 283 VAL A N 1
ATOM 2198 C CA . VAL A 1 283 ? 2.959 3.056 3.826 1.00 96.94 283 VAL A CA 1
ATOM 2199 C C . VAL A 1 283 ? 1.818 3.588 4.684 1.00 96.94 283 VAL A C 1
ATOM 2201 O O . VAL A 1 283 ? 0.655 3.543 4.289 1.00 96.94 283 VAL A O 1
ATOM 2204 N N . LEU A 1 284 ? 2.144 4.091 5.869 1.00 94.69 284 LEU A N 1
ATOM 2205 C CA . LEU A 1 284 ? 1.196 4.727 6.770 1.00 94.69 284 LEU A CA 1
ATOM 2206 C C . LEU A 1 284 ? 0.985 6.166 6.313 1.00 94.69 284 LEU A C 1
ATOM 2208 O O . LEU A 1 284 ? 1.926 6.958 6.314 1.00 94.69 284 LEU A O 1
ATOM 2212 N N . GLY A 1 285 ? -0.240 6.471 5.899 1.00 92.12 285 GLY A N 1
ATOM 2213 C CA . GLY A 1 285 ? -0.567 7.719 5.226 1.00 92.12 285 GLY A CA 1
ATOM 2214 C C . GLY A 1 285 ? -0.917 8.868 6.176 1.00 92.12 285 GLY A C 1
ATOM 2215 O O . GLY A 1 285 ? -1.620 8.656 7.166 1.00 92.12 285 GLY A O 1
ATOM 2216 N N . GLY A 1 286 ? -0.512 10.096 5.849 1.00 87.50 286 GLY A N 1
ATOM 2217 C CA . GLY A 1 286 ? -1.063 11.311 6.456 1.00 87.50 286 GLY A CA 1
ATOM 2218 C C . GLY A 1 286 ? -0.717 11.474 7.937 1.00 87.50 286 GLY A C 1
ATOM 2219 O O . GLY A 1 286 ? -1.566 11.872 8.743 1.00 87.50 286 GLY A O 1
ATOM 2220 N N . VAL A 1 287 ? 0.501 11.105 8.338 1.00 85.88 287 VAL A N 1
ATOM 2221 C CA . VAL A 1 287 ? 0.918 11.131 9.742 1.00 85.88 287 VAL A CA 1
ATOM 2222 C C . VAL A 1 287 ? 1.373 12.535 10.129 1.00 85.88 287 VAL A C 1
ATOM 2224 O O . VAL A 1 287 ? 2.498 12.941 9.851 1.00 85.88 287 VAL A O 1
ATOM 2227 N N . GLY A 1 288 ? 0.494 13.271 10.809 1.00 82.56 288 GLY A N 1
ATOM 2228 C CA . GLY A 1 288 ? 0.838 14.532 11.471 1.00 82.56 288 GLY A CA 1
ATOM 2229 C C . GLY A 1 288 ? 1.442 14.343 12.870 1.00 82.56 288 GLY A C 1
ATOM 2230 O O . GLY A 1 288 ? 1.379 13.261 13.464 1.00 82.56 288 GLY A O 1
ATOM 2231 N N . ASN A 1 289 ? 1.949 15.441 13.442 1.00 74.56 289 ASN A N 1
ATOM 2232 C CA . ASN A 1 289 ? 2.643 15.481 14.741 1.00 74.56 289 ASN A CA 1
ATOM 2233 C C . ASN A 1 289 ? 1.903 14.767 15.887 1.00 74.56 289 ASN A C 1
ATOM 2235 O O . ASN A 1 289 ? 2.525 14.071 16.687 1.00 74.56 289 ASN A O 1
ATOM 2239 N N . ALA A 1 290 ? 0.572 14.876 15.945 1.00 69.25 290 ALA A N 1
ATOM 2240 C CA . ALA A 1 290 ? -0.240 14.282 17.011 1.00 69.25 290 ALA A CA 1
ATOM 2241 C C . ALA A 1 290 ? -0.184 12.740 17.063 1.00 69.25 290 ALA A C 1
ATOM 2243 O O . ALA A 1 290 ? -0.439 12.148 18.109 1.00 69.25 290 ALA A O 1
ATOM 2244 N N . ARG A 1 291 ? 0.136 12.080 15.943 1.00 73.00 291 ARG A N 1
ATOM 2245 C CA . ARG A 1 291 ? 0.222 10.610 15.837 1.00 73.00 291 ARG A CA 1
ATOM 2246 C C . ARG A 1 291 ? 1.657 10.098 15.914 1.00 73.00 291 ARG A C 1
ATOM 2248 O O . ARG A 1 291 ? 1.875 8.903 16.105 1.00 73.00 291 ARG A O 1
ATOM 2255 N N . LEU A 1 292 ? 2.626 11.003 15.792 1.00 73.50 292 LEU A N 1
ATOM 2256 C CA . LEU A 1 292 ? 4.035 10.669 15.669 1.00 73.50 292 LEU A CA 1
ATOM 2257 C C . LEU A 1 292 ? 4.542 9.913 16.901 1.00 73.50 292 LEU A C 1
ATOM 2259 O O . LEU A 1 292 ? 5.221 8.909 16.752 1.00 73.50 292 LEU A O 1
ATOM 2263 N N . ALA A 1 293 ? 4.144 10.310 18.113 1.00 72.50 293 ALA A N 1
ATOM 2264 C CA . ALA A 1 293 ? 4.606 9.663 19.345 1.00 72.50 293 ALA A CA 1
ATOM 2265 C C . ALA A 1 293 ? 4.308 8.151 19.390 1.00 72.50 293 ALA A C 1
ATOM 2267 O O . ALA A 1 293 ? 5.209 7.360 19.659 1.00 72.50 293 ALA A O 1
ATOM 2268 N N . ALA A 1 294 ? 3.075 7.742 19.066 1.00 73.75 294 ALA A N 1
ATOM 2269 C CA . ALA A 1 294 ? 2.699 6.327 19.016 1.00 73.75 294 ALA A CA 1
ATOM 2270 C C . ALA A 1 294 ? 3.461 5.573 17.921 1.00 73.75 294 ALA A C 1
ATOM 2272 O O . ALA A 1 294 ? 3.880 4.444 18.126 1.00 73.75 294 ALA A O 1
ATOM 2273 N N . LEU A 1 295 ? 3.680 6.204 16.768 1.00 79.38 295 LEU A N 1
ATOM 2274 C CA . LEU A 1 295 ? 4.388 5.591 15.644 1.00 79.38 295 LEU A CA 1
ATOM 2275 C C . LEU A 1 295 ? 5.894 5.480 15.889 1.00 79.38 295 LEU A C 1
ATOM 2277 O O . LEU A 1 295 ? 6.548 4.574 15.386 1.00 79.38 295 LEU A O 1
ATOM 2281 N N . ARG A 1 296 ? 6.468 6.359 16.708 1.00 79.50 296 ARG A N 1
ATOM 2282 C CA . ARG A 1 296 ? 7.897 6.331 17.036 1.00 79.50 296 ARG A CA 1
ATOM 2283 C C . ARG A 1 296 ? 8.263 5.225 18.035 1.00 79.50 296 ARG A C 1
ATOM 2285 O O . ARG A 1 296 ? 9.453 4.992 18.232 1.00 79.50 296 ARG A O 1
ATOM 2292 N N . THR A 1 297 ? 7.285 4.487 18.574 1.00 79.88 297 THR A N 1
ATOM 2293 C CA . THR A 1 297 ? 7.532 3.198 19.252 1.00 79.88 297 THR A CA 1
ATOM 2294 C C . THR A 1 297 ? 7.999 2.116 18.267 1.00 79.88 297 THR A C 1
ATOM 2296 O O . THR A 1 297 ? 8.744 1.214 18.646 1.00 79.88 297 THR A O 1
ATOM 2299 N N . PHE A 1 298 ? 7.655 2.246 16.979 1.00 84.19 298 PHE A N 1
ATOM 2300 C CA . PHE A 1 298 ? 8.056 1.322 15.924 1.00 84.19 298 PHE A CA 1
ATOM 2301 C C . PHE A 1 298 ? 9.399 1.746 15.330 1.00 84.19 298 PHE A C 1
ATOM 2303 O O . PHE A 1 298 ? 9.497 2.611 14.453 1.00 84.19 298 PHE A O 1
ATOM 2310 N N . SER A 1 299 ? 10.464 1.080 15.769 1.00 82.06 299 SER A N 1
ATOM 2311 C CA . SER A 1 299 ? 11.829 1.341 15.305 1.00 82.06 299 SER A CA 1
ATOM 2312 C C . SER A 1 299 ? 12.055 1.040 13.819 1.00 82.06 299 SER A C 1
ATOM 2314 O O . SER A 1 299 ? 13.088 1.450 13.297 1.00 82.06 299 SER A O 1
ATOM 2316 N N . ALA A 1 300 ? 11.104 0.404 13.129 1.00 87.19 300 ALA A N 1
ATOM 2317 C CA . ALA A 1 300 ? 11.162 0.084 11.703 1.00 87.19 300 ALA A CA 1
ATOM 2318 C C . ALA A 1 300 ? 10.505 1.136 10.783 1.00 87.19 300 ALA A C 1
ATOM 2320 O O . ALA A 1 300 ? 10.624 1.015 9.568 1.00 87.19 300 ALA A O 1
ATOM 2321 N N . LEU A 1 301 ? 9.828 2.161 11.326 1.00 89.81 301 LEU A N 1
ATOM 2322 C CA . LEU A 1 301 ? 9.147 3.177 10.510 1.00 89.81 301 LEU A CA 1
ATOM 2323 C C . LEU A 1 301 ? 10.087 4.287 10.031 1.00 89.81 301 LEU A C 1
ATOM 2325 O O . LEU A 1 301 ? 10.812 4.899 10.821 1.00 89.81 301 LEU A O 1
ATOM 2329 N N . TRP A 1 302 ? 9.999 4.626 8.752 1.00 90.75 302 TRP A N 1
ATOM 2330 C CA . TRP A 1 302 ? 10.822 5.643 8.104 1.00 90.75 302 TRP A CA 1
ATOM 2331 C C . TRP A 1 302 ? 9.963 6.705 7.440 1.00 90.75 302 TRP A C 1
ATOM 2333 O O . TRP A 1 302 ? 9.036 6.377 6.715 1.00 90.75 302 TRP A O 1
ATOM 2343 N N . THR A 1 303 ? 10.272 7.978 7.661 1.00 91.19 303 THR A N 1
ATOM 2344 C CA . THR A 1 303 ? 9.591 9.057 6.936 1.00 91.19 303 THR A CA 1
ATOM 2345 C C . THR A 1 303 ? 9.983 9.024 5.471 1.00 91.19 303 THR A C 1
ATOM 2347 O O . THR A 1 303 ? 11.165 8.891 5.156 1.00 91.19 303 THR A O 1
ATOM 2350 N N . ILE A 1 304 ? 8.997 9.179 4.590 1.00 92.69 304 ILE A N 1
ATOM 2351 C CA . ILE A 1 304 ? 9.197 9.344 3.153 1.00 92.69 304 ILE A CA 1
ATOM 2352 C C . ILE A 1 304 ? 9.250 10.856 2.873 1.00 92.69 304 ILE A C 1
ATOM 2354 O O . ILE A 1 304 ? 8.211 11.515 2.948 1.00 92.69 304 ILE A O 1
ATOM 2358 N N . PRO A 1 305 ? 10.413 11.452 2.556 1.00 88.44 305 PRO A N 1
ATOM 2359 C CA . PRO A 1 305 ? 10.500 12.880 2.246 1.00 88.44 305 PRO A CA 1
ATOM 2360 C C . PRO A 1 305 ? 9.647 13.241 1.025 1.00 88.44 305 PRO A C 1
ATOM 2362 O O . PRO A 1 305 ? 9.44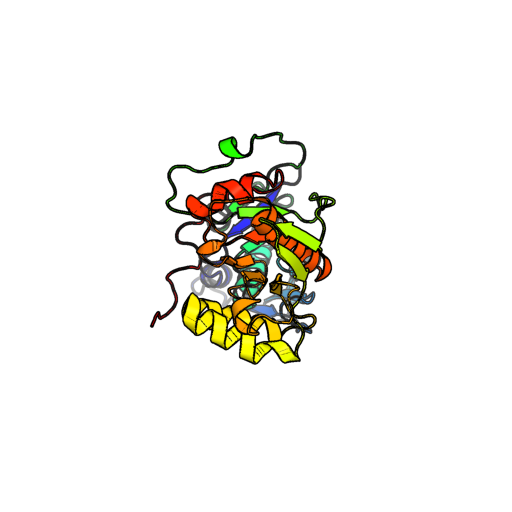2 12.399 0.152 1.00 88.44 305 PRO A O 1
ATOM 2365 N N . GLY A 1 306 ? 9.139 14.474 0.948 1.00 87.25 306 GLY A N 1
ATOM 2366 C CA . GLY A 1 306 ? 8.312 14.935 -0.182 1.00 87.25 306 GLY A CA 1
ATOM 2367 C C . GLY A 1 306 ? 6.957 14.226 -0.322 1.00 87.25 306 GLY A C 1
ATOM 2368 O O . GLY A 1 306 ? 6.312 14.330 -1.359 1.00 87.25 306 GLY A O 1
ATOM 2369 N N . SER A 1 307 ? 6.525 13.479 0.698 1.00 91.44 307 SER A N 1
ATOM 2370 C CA . SER A 1 307 ? 5.226 12.795 0.706 1.00 91.44 307 SER A CA 1
ATOM 2371 C C . SER A 1 307 ? 4.048 13.698 1.074 1.00 91.44 307 SER A C 1
ATOM 2373 O O . SER A 1 307 ? 2.914 13.289 0.893 1.00 91.44 307 SER A O 1
ATOM 2375 N N . CYS A 1 308 ? 4.280 14.935 1.517 1.00 89.31 308 CYS A N 1
ATOM 2376 C CA . CYS A 1 308 ? 3.233 15.944 1.686 1.00 89.31 308 CYS A CA 1
ATOM 2377 C C . CYS A 1 308 ? 3.079 16.767 0.387 1.00 89.31 308 CYS A C 1
ATOM 2379 O O . CYS A 1 308 ? 4.096 17.237 -0.125 1.00 89.31 308 CYS A O 1
ATOM 2381 N N . PRO A 1 309 ? 1.864 16.963 -0.174 1.00 85.56 309 PRO A N 1
ATOM 2382 C CA . PRO A 1 309 ? 0.550 16.562 0.339 1.00 85.56 309 PRO A CA 1
ATOM 2383 C C . PRO A 1 309 ? 0.100 15.161 -0.122 1.00 85.56 309 PRO A C 1
ATOM 2385 O O . PRO A 1 309 ? -1.053 14.778 0.075 1.00 85.56 309 PRO A O 1
ATOM 2388 N N . GLY A 1 310 ? 0.979 14.397 -0.770 1.00 87.94 310 GLY A N 1
ATOM 2389 C CA . GLY A 1 310 ? 0.770 12.982 -1.072 1.00 87.94 310 GLY A CA 1
ATOM 2390 C C . GLY A 1 310 ? -0.467 12.712 -1.924 1.00 87.94 310 GLY A C 1
ATOM 2391 O O . GLY A 1 310 ? -0.784 13.445 -2.868 1.00 87.94 310 GLY A O 1
ATOM 2392 N N . ILE A 1 311 ? -1.188 11.641 -1.585 1.00 90.00 311 ILE A N 1
ATOM 2393 C CA . ILE A 1 311 ? -2.474 11.313 -2.221 1.00 90.00 311 ILE A CA 1
ATOM 2394 C C . ILE A 1 311 ? -3.656 12.088 -1.621 1.00 90.00 311 ILE A C 1
ATOM 2396 O O . ILE A 1 311 ? -4.747 12.103 -2.200 1.00 90.00 311 ILE A O 1
ATOM 2400 N N . PHE A 1 312 ? -3.467 12.706 -0.454 1.00 83.38 312 PHE A N 1
ATOM 2401 C CA . PHE A 1 312 ? -4.535 13.343 0.301 1.00 83.38 312 PHE A CA 1
ATOM 2402 C C . PHE A 1 312 ? -4.767 14.769 -0.218 1.00 83.38 312 PHE A C 1
ATOM 2404 O O . PHE A 1 312 ? -3.842 15.540 -0.425 1.00 83.38 312 PHE A O 1
ATOM 2411 N N . GLY A 1 313 ? -6.030 15.134 -0.458 1.00 71.62 313 GLY A N 1
ATOM 2412 C CA . GLY A 1 313 ? -6.391 16.469 -0.976 1.00 71.62 313 GLY A CA 1
ATOM 2413 C C . GLY A 1 313 ? -6.690 16.535 -2.476 1.00 71.62 313 GLY A C 1
ATOM 2414 O O . GLY A 1 313 ? -7.108 17.580 -2.954 1.00 71.62 313 GLY A O 1
ATOM 2415 N N . ARG A 1 314 ? -6.570 15.417 -3.205 1.00 73.56 314 ARG A N 1
ATOM 2416 C CA . ARG A 1 314 ? -6.996 15.319 -4.617 1.00 73.56 314 ARG A CA 1
ATOM 2417 C C . ARG A 1 314 ? -8.459 14.886 -4.804 1.00 73.56 314 ARG A C 1
ATOM 2419 O O . ARG A 1 314 ? -8.956 14.883 -5.923 1.00 73.56 314 ARG A O 1
ATOM 2426 N N . GLY A 1 315 ? -9.125 14.461 -3.731 1.00 74.44 315 GLY A N 1
ATOM 2427 C CA . GLY A 1 315 ? -10.519 14.014 -3.763 1.00 74.44 315 GLY A CA 1
ATOM 2428 C C . GLY A 1 315 ? -11.511 15.168 -3.636 1.00 74.44 315 GLY A C 1
ATOM 2429 O O . GLY A 1 315 ? -11.228 16.155 -2.958 1.00 74.44 315 GLY A O 1
ATOM 2430 N N . VAL A 1 316 ? -12.692 15.006 -4.235 1.00 78.06 316 VAL A N 1
ATOM 2431 C CA . VAL A 1 316 ? -13.852 15.866 -3.958 1.00 78.06 316 VAL A CA 1
ATOM 2432 C C . VAL A 1 316 ? -14.281 15.606 -2.513 1.00 78.06 316 VAL A C 1
ATOM 2434 O O . VAL A 1 316 ? -14.532 14.457 -2.145 1.00 78.06 316 VAL A O 1
ATOM 2437 N N . ARG A 1 317 ? -14.292 16.646 -1.676 1.00 65.62 317 ARG A N 1
ATOM 2438 C CA . ARG A 1 317 ? -14.692 16.550 -0.265 1.00 65.62 317 ARG A CA 1
ATOM 2439 C C . ARG A 1 317 ? -16.116 17.078 -0.098 1.00 65.62 317 ARG A C 1
ATOM 2441 O O . ARG A 1 317 ? -16.457 18.075 -0.729 1.00 65.62 317 ARG A O 1
ATOM 2448 N N . ASN A 1 318 ? -16.898 16.395 0.739 1.00 53.75 318 ASN A N 1
ATOM 2449 C CA . ASN A 1 318 ? -18.144 16.923 1.304 1.00 53.75 318 ASN A CA 1
ATOM 2450 C C . ASN A 1 318 ? -17.841 17.876 2.460 1.00 53.75 318 ASN A C 1
ATOM 2452 O O . ASN A 1 318 ? -16.807 17.648 3.136 1.00 53.75 318 ASN A O 1
#

pLDDT: mean 90.28, std 10.09, range [46.75, 98.62]

Radius of gyration: 22.06 Å; Cα contacts (8 Å, |Δi|>4): 588; chains: 1; bounding box: 49×33×78 Å

Secondary structure (DSSP, 8-state):
-PEEEEEEGGGPPPSHHHHHHTS-TTSSS-PPPPEEEEPP-SSTTS-EEEEEEETTEEEEEEEESTTSTTBEEEEEEPTTS-GGGHHHHHHHHHHHHHHHHHHTTBSEEEEEE-TTGGG--HHHHHHEEEPPPTT----SGGG--TTSSEEEEEEETTT-------SEEEETTEEEEEEPPPGGGHHHHHHHHHHHH-HHHHHHHHHHHTSSS--EEEEEE--TTS-TGGGEEEEEEESSSSBTEEEEEEE-GGGTTT-SHHHHHHHHHHHHHHHHTT-SEEEEEEEEHHHHHHHTT-TT-EEETT-SSTTTT-SPP-

InterPro domains:
  IPR016181 Acyl-CoA N-acyltransferase [SSF55729] (175-293)